Protein AF-0000000067705588 (afdb_homodimer)

Sequence (232 aa):
MPRYELALILKQMQRPETAAVLRRTVETLMERGALVRDLENLGERQLPYRMTKHNQRHSRGTYFLVDFYAAPSMLAGLLDHLHRDVDVVRPTVLKKDAQSSIWTSLSFLEDVSPLIMPRYELALILKQMQRPETAAVLRRTVETLMERGALVRDLENLGERQLPYRMTKHNQRHSRGTYFLVDFYAAPSMLAGLLDHLHRDVDVVRPTVLKKDAQSSIWTSLSFLEDVSPLI

Foldseek 3Di:
DFKKKKKFWFADDDDVVVVVVVVVLVVVCVVQPKAWDDKDWPAKDADPDWADAPNDIGGMTTIMMIIIDDDPVCVVVSLVVLSPDRGTRDMDMDTDDPCPDPPPVVVVVVVVDPPD/DFKKKKKFWFADDDPVVVVVVVVVLVVLCVVQPKAWDDKDWPAKDADPDWADAPNDIGGMTTIMMIIIDDDPVCVVVSLVVLSPDRGTRDMDMDTDDPCPDPPPVVVVVVVVDPPD

Structure (mmCIF, N/CA/C/O backbone):
data_AF-0000000067705588-model_v1
#
loop_
_entity.id
_entity.type
_entity.pdbx_description
1 polymer 'Small ribosomal subunit protein bS6m'
#
loop_
_atom_site.group_PDB
_atom_site.id
_atom_site.type_symbol
_atom_site.label_atom_id
_atom_site.label_alt_id
_atom_site.label_comp_id
_atom_site.label_asym_id
_atom_site.label_entity_id
_atom_site.label_seq_id
_atom_site.pdbx_PDB_ins_code
_atom_site.Cartn_x
_atom_site.Cartn_y
_atom_site.Cartn_z
_atom_site.occupancy
_atom_site.B_iso_or_equiv
_atom_site.auth_seq_id
_atom_site.auth_comp_id
_atom_site.auth_asym_id
_atom_site.auth_atom_id
_atom_site.pdbx_PDB_model_num
ATOM 1 N N . MET A 1 1 ? -17.891 -6.285 -10.211 1 89.69 1 MET A N 1
ATOM 2 C CA . MET A 1 1 ? -16.766 -6.691 -9.375 1 89.69 1 MET A CA 1
ATOM 3 C C . MET A 1 1 ? -15.883 -5.492 -9.031 1 89.69 1 MET A C 1
ATOM 5 O O . MET A 1 1 ? -15.438 -4.766 -9.914 1 89.69 1 MET A O 1
ATOM 9 N N . PRO A 1 2 ? -15.648 -5.344 -7.793 1 95.38 2 PRO A N 1
ATOM 10 C CA . PRO A 1 2 ? -14.859 -4.168 -7.418 1 95.38 2 PRO A CA 1
ATOM 11 C C . PRO A 1 2 ? -13.422 -4.227 -7.938 1 95.38 2 PRO A C 1
ATOM 13 O O . PRO A 1 2 ? -12.891 -5.316 -8.164 1 95.38 2 PRO A O 1
ATOM 16 N N . ARG A 1 3 ? -12.906 -3.043 -8.125 1 95.31 3 ARG A N 1
ATOM 17 C CA . ARG A 1 3 ? -11.523 -2.922 -8.555 1 95.31 3 ARG A CA 1
ATOM 18 C C . ARG A 1 3 ? -10.586 -2.777 -7.363 1 95.31 3 ARG A C 1
ATOM 20 O O . ARG A 1 3 ? -10.883 -2.045 -6.418 1 95.31 3 ARG A O 1
ATOM 27 N N . TYR A 1 4 ? -9.453 -3.523 -7.457 1 96.06 4 TYR A N 1
ATOM 28 C CA . TYR A 1 4 ? -8.438 -3.473 -6.414 1 96.06 4 TYR A CA 1
ATOM 29 C C . TYR A 1 4 ? -7.055 -3.242 -7.012 1 96.06 4 TYR A C 1
ATOM 31 O O . TYR A 1 4 ? -6.824 -3.527 -8.188 1 96.06 4 TYR A O 1
ATOM 39 N N . GLU A 1 5 ? -6.242 -2.684 -6.148 1 95.62 5 GLU A N 1
ATOM 40 C CA . GLU A 1 5 ? -4.809 -2.602 -6.402 1 95.62 5 GLU A CA 1
ATOM 41 C C . GLU A 1 5 ? -4.016 -3.328 -5.32 1 95.62 5 GLU A C 1
ATOM 43 O O . GLU A 1 5 ? -4.23 -3.105 -4.129 1 95.62 5 GLU A O 1
ATOM 48 N N . LEU A 1 6 ? -3.199 -4.254 -5.738 1 96.94 6 LEU A N 1
ATOM 49 C CA . LEU A 1 6 ? -2.252 -4.93 -4.855 1 96.94 6 LEU A CA 1
ATOM 50 C C . LEU A 1 6 ? -0.862 -4.316 -4.98 1 96.94 6 LEU A C 1
ATOM 52 O O . LEU A 1 6 ? -0.235 -4.395 -6.039 1 96.94 6 LEU A O 1
ATOM 56 N N . ALA A 1 7 ? -0.454 -3.611 -3.969 1 96.56 7 ALA A N 1
ATOM 57 C CA . ALA A 1 7 ? 0.937 -3.184 -3.844 1 96.56 7 ALA A CA 1
ATOM 58 C C . ALA A 1 7 ? 1.784 -4.258 -3.172 1 96.56 7 ALA A C 1
ATOM 60 O O . ALA A 1 7 ? 1.478 -4.695 -2.061 1 96.56 7 ALA A O 1
ATOM 61 N N . LEU A 1 8 ? 2.84 -4.656 -3.877 1 97.06 8 LEU A N 1
ATOM 62 C CA . LEU A 1 8 ? 3.676 -5.762 -3.42 1 97.06 8 LEU A CA 1
ATOM 63 C C . LEU A 1 8 ? 5.125 -5.316 -3.266 1 97.06 8 LEU A C 1
ATOM 65 O O 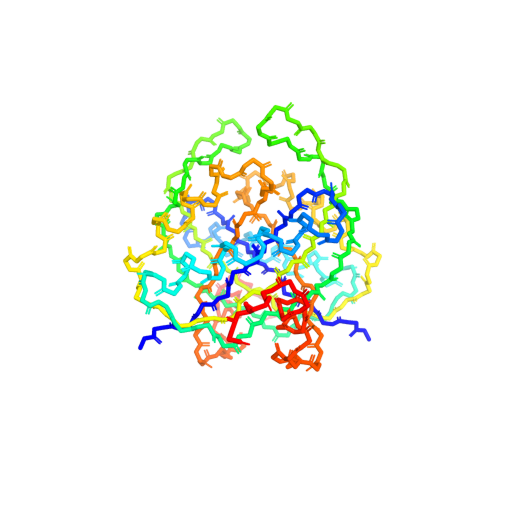. LEU A 1 8 ? 5.688 -4.691 -4.168 1 97.06 8 LEU A O 1
ATOM 69 N N . ILE A 1 9 ? 5.699 -5.527 -2.115 1 97.19 9 ILE A N 1
ATOM 70 C CA . ILE A 1 9 ? 7.145 -5.406 -1.936 1 97.19 9 ILE A CA 1
ATOM 71 C C . ILE A 1 9 ? 7.773 -6.793 -1.844 1 97.19 9 ILE A C 1
ATOM 73 O O . ILE A 1 9 ? 7.414 -7.586 -0.97 1 97.19 9 ILE A O 1
ATOM 77 N N . LEU A 1 10 ? 8.625 -7.082 -2.719 1 98.12 10 LEU A N 1
ATOM 78 C CA . LEU A 1 10 ? 9.375 -8.336 -2.703 1 98.12 10 LEU A CA 1
ATOM 79 C C . LEU A 1 10 ? 10.773 -8.125 -2.146 1 98.12 10 LEU A C 1
ATOM 81 O O . LEU A 1 10 ? 11.344 -7.035 -2.281 1 98.12 10 LEU A O 1
ATOM 85 N N . LYS A 1 11 ? 11.273 -9.141 -1.484 1 97.81 11 LYS A N 1
ATOM 86 C CA . LYS A 1 11 ? 12.68 -9.055 -1.093 1 97.81 11 LYS A CA 1
ATOM 87 C C . LYS A 1 11 ? 13.586 -8.922 -2.314 1 97.81 11 LYS A C 1
ATOM 89 O O . LYS A 1 11 ? 13.164 -9.219 -3.438 1 97.81 11 LYS A O 1
ATOM 94 N N . GLN A 1 12 ? 14.703 -8.453 -2.084 1 96.94 12 GLN A N 1
ATOM 95 C CA . GLN A 1 12 ? 15.648 -8.32 -3.188 1 96.94 12 GLN A CA 1
ATOM 96 C C . GLN A 1 12 ? 16.062 -9.688 -3.727 1 96.94 12 GLN A C 1
ATOM 98 O O . GLN A 1 12 ? 16.562 -10.531 -2.979 1 96.94 12 GLN A O 1
ATOM 103 N N . MET A 1 13 ? 15.789 -9.891 -4.984 1 97 13 MET A N 1
ATOM 104 C CA . MET A 1 13 ? 16.094 -11.133 -5.684 1 97 13 MET A CA 1
ATOM 105 C C . MET A 1 13 ? 16.547 -10.859 -7.113 1 97 13 MET A C 1
ATOM 107 O O . MET A 1 13 ? 16.406 -9.734 -7.609 1 97 13 MET A O 1
ATOM 111 N N . GLN A 1 14 ? 17.141 -11.938 -7.734 1 95.75 14 GLN A N 1
ATOM 112 C CA . GLN A 1 14 ? 17.469 -11.844 -9.156 1 95.75 14 GLN A CA 1
ATOM 113 C C . GLN A 1 14 ? 16.203 -11.93 -10.008 1 95.75 14 GLN A C 1
ATOM 115 O O . GLN A 1 14 ? 15.141 -12.336 -9.523 1 95.75 14 GLN A O 1
ATOM 120 N N . ARG A 1 15 ? 16.359 -11.617 -11.297 1 93.69 15 ARG A N 1
ATOM 121 C CA . ARG A 1 15 ? 15.234 -11.461 -12.211 1 93.69 15 ARG A CA 1
ATOM 122 C C . ARG A 1 15 ? 14.43 -12.758 -12.328 1 93.69 15 ARG A C 1
ATOM 124 O O . ARG A 1 15 ? 13.203 -12.742 -12.25 1 93.69 15 ARG A O 1
ATOM 131 N N . PRO A 1 16 ? 15.047 -13.898 -12.461 1 94.69 16 PRO A N 1
ATOM 132 C CA . PRO A 1 16 ? 14.242 -15.109 -12.602 1 94.69 16 PRO A CA 1
ATOM 133 C C . PRO A 1 16 ? 13.406 -15.414 -11.359 1 94.69 16 PRO A C 1
ATOM 135 O O . PRO A 1 16 ? 12.25 -15.836 -11.477 1 94.69 16 PRO A O 1
ATOM 138 N N . GLU A 1 17 ? 13.953 -15.172 -10.188 1 96.81 17 GLU A N 1
ATOM 139 C CA . GLU A 1 17 ? 13.234 -15.414 -8.938 1 96.81 17 GLU A CA 1
ATOM 140 C C . GLU A 1 17 ? 12.094 -14.414 -8.758 1 96.81 17 GLU A C 1
ATOM 142 O O . GLU A 1 17 ? 11 -14.789 -8.336 1 96.81 17 GLU A O 1
ATOM 147 N N . THR A 1 18 ? 12.391 -13.234 -9.125 1 97 18 THR A N 1
ATOM 148 C CA . THR A 1 18 ? 11.359 -12.203 -9.07 1 97 18 THR A CA 1
ATOM 149 C C . THR A 1 18 ? 10.203 -12.539 -10.008 1 97 18 THR A C 1
ATOM 151 O O . THR A 1 18 ? 9.039 -12.469 -9.609 1 97 18 THR A O 1
ATOM 154 N N . ALA A 1 19 ? 10.562 -12.969 -11.203 1 95.25 19 ALA A N 1
ATOM 155 C CA . ALA A 1 19 ? 9.555 -13.344 -12.188 1 95.25 19 ALA A CA 1
ATOM 156 C C . ALA A 1 19 ? 8.703 -14.508 -11.688 1 95.25 19 ALA A C 1
ATOM 158 O O . ALA A 1 19 ? 7.488 -14.531 -11.891 1 95.25 19 ALA A O 1
ATOM 159 N N . ALA A 1 20 ? 9.336 -15.398 -11.039 1 96.94 20 ALA A N 1
ATOM 160 C CA . ALA A 1 20 ? 8.625 -16.578 -10.531 1 96.94 20 ALA A CA 1
ATOM 161 C C . ALA A 1 20 ? 7.613 -16.172 -9.453 1 96.94 20 ALA A C 1
ATOM 163 O O . ALA A 1 20 ? 6.492 -16.688 -9.43 1 96.94 20 ALA A O 1
ATOM 164 N N . VAL A 1 21 ? 7.957 -15.266 -8.602 1 97.44 21 VAL A N 1
ATOM 165 C CA . VAL A 1 21 ? 7.062 -14.82 -7.539 1 97.44 21 VAL A CA 1
ATOM 166 C C . VAL A 1 21 ? 5.879 -14.062 -8.141 1 97.44 21 VAL A C 1
ATOM 168 O O . VAL A 1 21 ? 4.734 -14.25 -7.723 1 97.44 21 VAL A O 1
ATOM 171 N N . LEU A 1 22 ? 6.133 -13.258 -9.133 1 96.81 22 LEU A N 1
ATOM 172 C CA . LEU A 1 22 ? 5.059 -12.516 -9.789 1 96.81 22 LEU A CA 1
ATOM 173 C C . LEU A 1 22 ? 4.109 -13.461 -10.516 1 96.81 22 LEU A C 1
ATOM 175 O O . LEU A 1 22 ? 2.891 -13.273 -10.469 1 96.81 22 LEU A O 1
ATOM 179 N N . ARG A 1 23 ? 4.715 -14.414 -11.141 1 95.69 23 ARG A N 1
ATOM 180 C CA . ARG A 1 23 ? 3.893 -15.406 -11.828 1 95.69 23 ARG A CA 1
ATOM 181 C C . ARG A 1 23 ? 2.979 -16.141 -10.852 1 95.69 23 ARG A C 1
ATOM 183 O O . ARG A 1 23 ? 1.77 -16.234 -11.078 1 95.69 23 ARG A O 1
ATOM 190 N N . ARG A 1 24 ? 3.533 -16.609 -9.828 1 96.56 24 ARG A N 1
ATOM 191 C CA . ARG A 1 24 ? 2.693 -17.344 -8.883 1 96.56 24 ARG A CA 1
ATOM 192 C C . ARG A 1 24 ? 1.656 -16.422 -8.25 1 96.56 24 ARG A C 1
ATOM 194 O O . ARG A 1 24 ? 0.54 -16.859 -7.949 1 96.56 24 ARG A O 1
ATOM 201 N N . THR A 1 25 ? 2.018 -15.125 -8.016 1 97.19 25 THR A N 1
ATOM 202 C CA . THR A 1 25 ? 1.053 -14.164 -7.5 1 97.19 25 THR A CA 1
ATOM 203 C C . THR A 1 25 ? -0.111 -13.984 -8.477 1 97.19 25 THR A C 1
ATOM 205 O O . THR A 1 25 ? -1.275 -14.07 -8.078 1 97.19 25 THR A O 1
ATOM 208 N N . VAL A 1 26 ? 0.146 -13.867 -9.734 1 96.31 26 VAL A N 1
ATOM 209 C CA . VAL A 1 26 ? -0.865 -13.664 -10.773 1 96.31 26 VAL A CA 1
ATOM 210 C C . VAL A 1 26 ? -1.706 -14.93 -10.922 1 96.31 26 VAL A C 1
ATOM 212 O O . VAL A 1 26 ? -2.936 -14.859 -11.008 1 96.31 26 VAL A O 1
ATOM 215 N N . GLU A 1 27 ? -1.065 -16.047 -10.93 1 96 27 GLU A N 1
ATOM 216 C CA . GLU A 1 27 ? -1.773 -17.328 -11.008 1 96 27 GLU A CA 1
ATOM 217 C C . GLU A 1 27 ? -2.736 -17.5 -9.836 1 96 27 GLU A C 1
ATOM 219 O O . GLU A 1 27 ? -3.875 -17.938 -10.023 1 96 27 GLU A O 1
ATOM 224 N N . THR A 1 28 ? -2.244 -17.188 -8.695 1 97.06 28 THR A N 1
ATOM 225 C CA . THR A 1 28 ? -3.08 -17.297 -7.5 1 97.06 28 THR A CA 1
ATOM 226 C C . THR A 1 28 ? -4.309 -16.406 -7.625 1 97.06 28 THR A C 1
ATOM 228 O O . THR A 1 28 ? -5.426 -16.812 -7.305 1 97.06 28 THR A O 1
ATOM 231 N N . LEU A 1 29 ? -4.16 -15.172 -8.109 1 97.38 29 LEU A N 1
ATOM 232 C CA . LEU A 1 29 ? -5.27 -14.258 -8.352 1 97.38 29 LEU A CA 1
ATOM 233 C C . LEU A 1 29 ? -6.281 -14.867 -9.312 1 97.38 29 LEU A C 1
ATOM 235 O O . LEU A 1 29 ? -7.48 -14.898 -9.016 1 97.38 29 LEU A O 1
ATOM 239 N N . MET A 1 30 ? -5.777 -15.406 -10.328 1 96.56 30 MET A N 1
ATOM 240 C CA . MET A 1 30 ? -6.641 -15.953 -11.375 1 96.56 30 MET A CA 1
ATOM 241 C C . MET A 1 30 ? -7.355 -17.203 -10.891 1 96.56 30 MET A C 1
ATOM 243 O O . MET A 1 30 ? -8.539 -17.406 -11.172 1 96.56 30 MET A O 1
ATOM 247 N N . GLU A 1 31 ? -6.656 -18.016 -10.203 1 96.69 31 GLU A N 1
ATOM 248 C CA . GLU A 1 31 ? -7.246 -19.234 -9.648 1 96.69 31 GLU A CA 1
ATOM 249 C C . GLU A 1 31 ? -8.398 -18.906 -8.703 1 96.69 31 GLU A C 1
ATOM 251 O O . GLU A 1 31 ? -9.352 -19.688 -8.586 1 96.69 31 GLU A O 1
ATOM 256 N N . ARG A 1 32 ? -8.359 -17.766 -8.141 1 96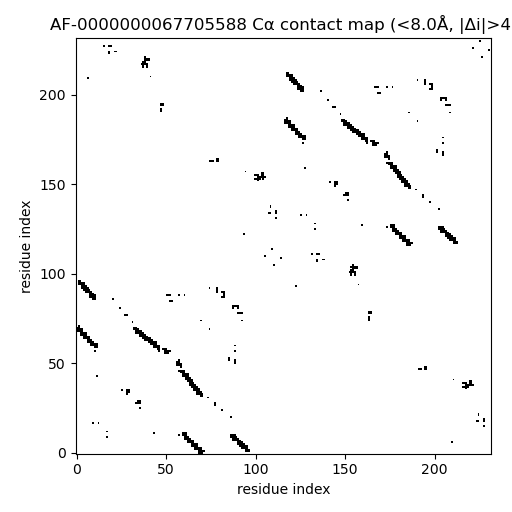.19 32 ARG A N 1
ATOM 257 C CA . ARG A 1 32 ? -9.367 -17.344 -7.172 1 96.19 32 ARG A CA 1
ATOM 258 C C . ARG A 1 32 ? -10.445 -16.5 -7.832 1 96.19 32 ARG A C 1
ATOM 260 O O . ARG A 1 32 ? -11.25 -15.859 -7.145 1 96.19 32 ARG A O 1
ATOM 267 N N . GLY A 1 33 ? -10.359 -16.391 -9.141 1 96.06 33 GLY A N 1
ATOM 268 C CA . GLY A 1 33 ? -11.453 -15.789 -9.898 1 96.06 33 GLY A CA 1
ATOM 269 C C . GLY A 1 33 ? -11.227 -14.32 -10.203 1 96.06 33 GLY A C 1
ATOM 270 O O . GLY A 1 33 ? -12.133 -13.633 -10.68 1 96.06 33 GLY A O 1
ATOM 271 N N . ALA A 1 34 ? -10.078 -13.836 -9.938 1 97.62 34 ALA A N 1
ATOM 272 C CA . ALA A 1 34 ? -9.781 -12.438 -10.227 1 97.62 34 ALA A CA 1
ATOM 273 C C . ALA A 1 34 ? -9.461 -12.242 -11.711 1 97.62 34 ALA A C 1
ATOM 275 O O . ALA A 1 34 ? -9.008 -13.172 -12.383 1 97.62 34 ALA A O 1
ATOM 276 N N . LEU A 1 35 ? -9.781 -11.039 -12.172 1 96.88 35 LEU A N 1
ATOM 277 C CA . LEU A 1 35 ? -9.328 -10.57 -13.477 1 96.88 35 LEU A CA 1
ATOM 278 C C . LEU A 1 35 ? -8.172 -9.594 -13.328 1 96.88 35 LEU A C 1
ATOM 280 O O . LEU A 1 35 ? -8.359 -8.453 -12.891 1 96.88 35 LEU A O 1
ATOM 284 N N . VAL A 1 36 ? -7.047 -10.016 -13.75 1 95.94 36 VAL A N 1
ATOM 285 C CA . VAL A 1 36 ? -5.863 -9.172 -13.664 1 95.94 36 VAL A CA 1
ATOM 286 C C . VAL A 1 36 ? -5.816 -8.219 -14.859 1 95.94 36 VAL A C 1
ATOM 288 O O . VAL A 1 36 ? -5.852 -8.656 -16.016 1 95.94 36 VAL A O 1
ATOM 291 N N . ARG A 1 37 ? -5.781 -6.941 -14.578 1 93.44 37 ARG A N 1
ATOM 292 C CA . ARG A 1 37 ? -5.824 -5.922 -15.625 1 93.44 37 ARG A CA 1
ATOM 293 C C . ARG A 1 37 ? -4.418 -5.449 -15.984 1 93.44 37 ARG A C 1
ATOM 295 O O . ARG A 1 37 ? -4.133 -5.164 -17.141 1 93.44 37 ARG A O 1
ATOM 302 N N . ASP A 1 38 ? -3.598 -5.312 -14.93 1 91.25 38 ASP A N 1
ATOM 303 C CA . ASP A 1 38 ? -2.285 -4.715 -15.148 1 91.25 38 ASP A CA 1
ATOM 304 C C . ASP A 1 38 ? -1.292 -5.168 -14.078 1 91.25 38 ASP A C 1
ATOM 306 O O . ASP A 1 38 ? -1.682 -5.461 -12.945 1 91.25 38 ASP A O 1
ATOM 310 N N . LEU A 1 39 ? -0.044 -5.277 -14.438 1 93.62 39 LEU A N 1
ATOM 311 C CA . LEU A 1 39 ? 1.105 -5.508 -13.57 1 93.62 39 LEU A CA 1
ATOM 312 C C . LEU A 1 39 ? 2.217 -4.508 -13.859 1 93.62 39 LEU A C 1
ATOM 314 O O . LEU A 1 39 ? 2.727 -4.445 -14.977 1 93.62 39 LEU A O 1
ATOM 318 N N . GLU A 1 40 ? 2.609 -3.768 -12.875 1 92.12 40 GLU A N 1
ATOM 319 C CA . GLU A 1 40 ? 3.609 -2.719 -13.055 1 92.12 40 GLU A CA 1
ATOM 320 C C . GLU A 1 40 ? 4.828 -2.959 -12.164 1 92.12 40 GLU A C 1
ATOM 322 O O . GLU A 1 40 ? 4.688 -3.293 -10.984 1 92.12 40 GLU A O 1
ATOM 327 N N . ASN A 1 41 ? 6.016 -2.871 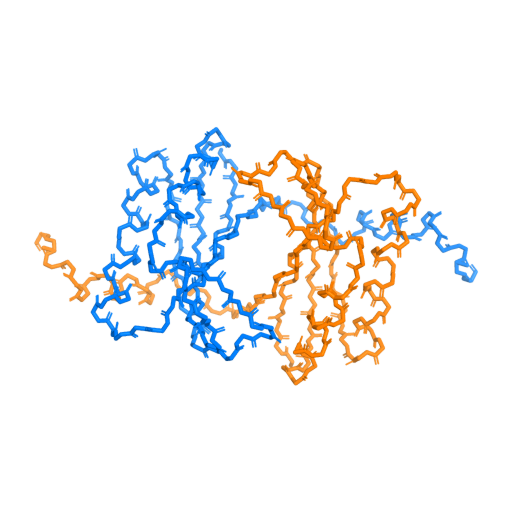-12.82 1 91.88 41 ASN A N 1
ATOM 328 C CA . ASN A 1 41 ? 7.27 -2.84 -12.07 1 91.88 41 ASN A CA 1
ATOM 329 C C . ASN A 1 41 ? 7.641 -1.417 -11.664 1 91.88 41 ASN A C 1
ATOM 331 O O . ASN A 1 41 ? 7.938 -0.578 -12.516 1 91.88 41 ASN A O 1
ATOM 335 N N . LEU A 1 42 ? 7.594 -1.207 -10.359 1 92.06 42 LEU A N 1
ATOM 336 C CA . LEU A 1 42 ? 7.867 0.142 -9.875 1 92.06 42 LEU A CA 1
ATOM 337 C C . LEU A 1 42 ? 9.344 0.306 -9.531 1 92.06 42 LEU A C 1
ATOM 339 O O . LEU A 1 42 ? 9.789 1.405 -9.195 1 92.06 42 LEU A O 1
ATOM 343 N N . GLY A 1 43 ? 10.094 -0.843 -9.516 1 91.12 43 GLY A N 1
ATOM 344 C CA . GLY A 1 43 ? 11.539 -0.791 -9.328 1 91.12 43 GLY A CA 1
ATOM 345 C C . GLY A 1 43 ? 11.969 -1.087 -7.906 1 91.12 43 GLY A C 1
ATOM 346 O O . GLY A 1 43 ? 11.125 -1.255 -7.023 1 91.12 43 GLY A O 1
ATOM 347 N N . GLU A 1 44 ? 13.289 -1.159 -7.805 1 93.75 44 GLU A N 1
ATOM 348 C CA . GLU A 1 44 ? 13.898 -1.417 -6.504 1 93.75 44 GLU A CA 1
ATOM 349 C C . GLU A 1 44 ? 14.141 -0.118 -5.738 1 93.75 44 GLU A C 1
ATOM 351 O O . GLU A 1 44 ? 14.531 0.891 -6.328 1 93.75 44 GLU A O 1
ATOM 356 N N . ARG A 1 45 ? 13.906 -0.19 -4.391 1 90.94 45 ARG A N 1
ATOM 357 C CA . ARG A 1 45 ? 14.117 0.986 -3.551 1 90.94 45 ARG A CA 1
ATOM 358 C C . ARG A 1 45 ? 14.586 0.587 -2.156 1 90.94 45 ARG A C 1
ATOM 360 O O . ARG A 1 45 ? 14.359 -0.544 -1.72 1 90.94 45 ARG A O 1
ATOM 367 N N . GLN A 1 46 ? 15.305 1.599 -1.595 1 93.19 46 GLN A N 1
ATOM 368 C CA . GLN A 1 46 ? 15.531 1.47 -0.159 1 93.19 46 GLN A CA 1
ATOM 369 C C . GLN A 1 46 ? 14.219 1.579 0.615 1 93.19 46 GLN A C 1
ATOM 371 O O . GLN A 1 46 ? 13.375 2.416 0.297 1 93.19 46 GLN A O 1
ATOM 376 N N . LEU A 1 47 ? 14.047 0.673 1.531 1 92.44 47 LEU A N 1
ATOM 377 C CA . LEU A 1 47 ? 12.875 0.773 2.393 1 92.44 47 LEU A CA 1
ATOM 378 C C . LEU A 1 47 ? 13.016 1.927 3.379 1 92.44 47 LEU A C 1
ATOM 380 O O . LEU A 1 47 ? 14.117 2.205 3.857 1 92.44 47 LEU A O 1
ATOM 384 N N . PRO A 1 48 ? 11.93 2.646 3.668 1 83.94 48 PRO A N 1
ATOM 385 C CA . PRO A 1 48 ? 12.039 3.797 4.57 1 83.94 48 PRO A CA 1
ATOM 386 C C . PRO A 1 48 ? 12.336 3.391 6.012 1 83.94 48 PRO A C 1
ATOM 388 O O . PRO A 1 48 ? 12.906 4.176 6.77 1 83.94 48 PRO A O 1
ATOM 391 N N . TYR A 1 49 ? 11.906 2.334 6.449 1 83.94 49 TYR A N 1
ATOM 392 C CA . TYR A 1 49 ? 12.258 1.745 7.738 1 83.94 49 TYR A CA 1
ATOM 393 C C . TYR A 1 49 ? 12.609 0.27 7.586 1 83.94 49 TYR A C 1
ATOM 395 O O . TYR A 1 49 ? 12.25 -0.36 6.59 1 83.94 49 TYR A O 1
ATOM 403 N N . ARG A 1 50 ? 13.43 -0.12 8.57 1 84 50 ARG A N 1
ATOM 404 C CA . ARG A 1 50 ? 13.82 -1.525 8.516 1 84 50 ARG A CA 1
ATOM 405 C C . ARG A 1 50 ? 12.617 -2.438 8.719 1 84 50 ARG A C 1
ATOM 407 O O . ARG A 1 50 ? 11.836 -2.24 9.648 1 84 50 ARG A O 1
ATOM 414 N N . MET A 1 51 ? 12.5 -3.324 7.766 1 89.81 51 MET A N 1
ATOM 415 C CA . MET A 1 51 ? 11.414 -4.297 7.859 1 89.81 51 MET A CA 1
ATOM 416 C C . MET A 1 51 ? 11.961 -5.695 8.117 1 89.81 51 MET A C 1
ATOM 418 O O . MET A 1 51 ? 13 -6.078 7.562 1 89.81 51 MET A O 1
ATOM 422 N N . THR A 1 52 ? 11.328 -6.352 9.07 1 90.94 52 THR A N 1
ATOM 423 C CA . THR A 1 52 ? 11.664 -7.754 9.312 1 90.94 52 THR A CA 1
ATOM 424 C C . THR A 1 52 ? 10.508 -8.664 8.898 1 90.94 52 THR A C 1
ATOM 426 O O . THR A 1 52 ? 9.352 -8.375 9.195 1 90.94 52 THR A O 1
ATOM 429 N N . LYS A 1 53 ? 10.82 -9.641 8.102 1 92.56 5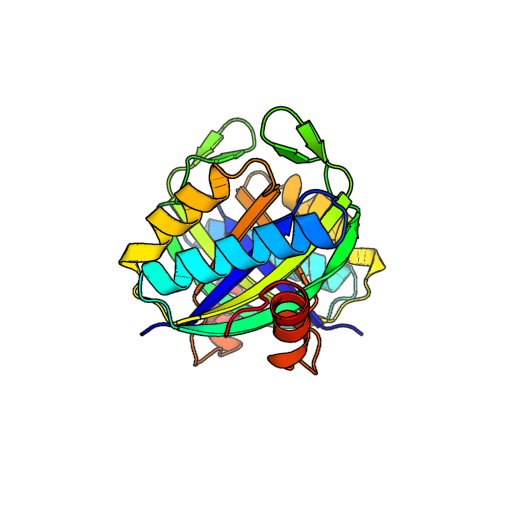3 LYS A N 1
ATOM 430 C CA . LYS A 1 53 ? 9.859 -10.625 7.617 1 92.56 53 LYS A CA 1
ATOM 431 C C . LYS A 1 53 ? 10.5 -12.008 7.52 1 92.56 53 LYS A C 1
ATOM 433 O O . LYS A 1 53 ? 11.602 -12.156 6.98 1 92.56 53 LYS A O 1
ATOM 438 N N . HIS A 1 54 ? 9.766 -12.984 8.109 1 95.19 54 HIS A N 1
ATOM 439 C CA . HIS A 1 54 ? 10.242 -14.367 8.117 1 95.19 54 HIS A CA 1
ATOM 440 C C . HIS A 1 54 ? 11.68 -14.445 8.617 1 95.19 54 HIS A C 1
ATOM 442 O O . HIS A 1 54 ? 12.531 -15.062 7.977 1 95.19 54 HIS A O 1
ATOM 448 N N . ASN A 1 55 ? 11.961 -13.711 9.617 1 94 55 ASN A N 1
ATOM 449 C CA . ASN A 1 55 ? 13.227 -13.711 10.352 1 94 55 ASN A CA 1
ATOM 450 C C . ASN A 1 55 ? 14.359 -13.133 9.5 1 94 55 ASN A C 1
ATOM 452 O O . ASN A 1 55 ? 15.523 -13.508 9.672 1 94 55 ASN A O 1
ATOM 456 N N . GLN A 1 56 ? 14.031 -12.445 8.57 1 96.25 56 GLN A N 1
ATOM 457 C CA . GLN A 1 56 ? 15.008 -11.75 7.734 1 96.25 56 GLN A CA 1
ATOM 458 C C . GLN A 1 56 ? 14.758 -10.242 7.734 1 96.25 56 GLN A C 1
ATOM 460 O O . GLN A 1 56 ? 13.609 -9.797 7.629 1 96.25 56 GLN A O 1
ATOM 465 N N . ARG A 1 57 ? 15.805 -9.508 7.855 1 96.12 57 ARG A N 1
ATOM 466 C CA . ARG A 1 57 ? 15.727 -8.055 7.777 1 96.12 57 ARG A CA 1
ATOM 467 C C . ARG A 1 57 ? 15.891 -7.57 6.34 1 96.12 57 ARG A C 1
ATOM 469 O O . ARG A 1 57 ? 16.734 -8.078 5.602 1 96.12 57 ARG A O 1
ATOM 476 N N . HIS A 1 58 ? 15.094 -6.609 6.02 1 96.62 58 HIS A N 1
ATOM 477 C CA . HIS A 1 58 ? 15.125 -6.059 4.668 1 96.62 58 HIS A CA 1
ATOM 478 C C . HIS A 1 58 ? 15.383 -4.559 4.688 1 96.62 58 HIS A C 1
ATOM 480 O O . HIS A 1 58 ? 14.711 -3.818 5.41 1 96.62 58 HIS A O 1
ATOM 486 N N . SER A 1 59 ? 16.391 -4.168 3.893 1 94.94 59 SER A N 1
ATOM 487 C CA . SER A 1 59 ? 16.688 -2.742 3.773 1 94.94 59 SER A CA 1
ATOM 488 C C . SER A 1 59 ? 16.281 -2.205 2.408 1 94.94 59 SER A C 1
ATOM 490 O O . SER A 1 59 ? 16.156 -0.992 2.225 1 94.94 59 SER A O 1
ATOM 492 N N . ARG A 1 60 ? 16.156 -3.162 1.467 1 95.88 60 ARG A N 1
ATOM 493 C CA . ARG A 1 60 ? 15.703 -2.836 0.118 1 95.88 60 ARG A CA 1
ATOM 494 C C . ARG A 1 60 ? 14.578 -3.768 -0.324 1 95.88 60 ARG A C 1
ATOM 496 O O . ARG A 1 60 ? 14.445 -4.875 0.199 1 95.88 60 ARG A O 1
ATOM 503 N N . GLY A 1 61 ? 13.789 -3.326 -1.266 1 96.62 61 GLY A N 1
ATOM 504 C CA . GLY A 1 61 ? 12.742 -4.148 -1.864 1 96.62 61 GLY A CA 1
ATOM 505 C C . GLY A 1 61 ? 12.398 -3.729 -3.279 1 96.62 61 GLY A C 1
ATOM 506 O O . GLY A 1 61 ? 12.766 -2.637 -3.719 1 96.62 61 GLY A O 1
ATOM 507 N N . THR A 1 62 ? 11.898 -4.664 -3.977 1 96.69 62 THR A N 1
ATOM 508 C CA . THR A 1 62 ? 11.375 -4.375 -5.309 1 96.69 62 THR A CA 1
ATOM 509 C C . THR A 1 62 ? 9.859 -4.203 -5.266 1 96.69 62 THR A C 1
ATOM 511 O O . THR A 1 62 ? 9.141 -5.07 -4.762 1 96.69 62 THR A O 1
ATOM 514 N N . TYR A 1 63 ? 9.383 -3.107 -5.797 1 95.88 63 TYR A N 1
ATOM 515 C CA . TYR A 1 63 ? 7.977 -2.723 -5.711 1 95.88 63 TYR A CA 1
ATOM 516 C C . TYR A 1 63 ? 7.23 -3.09 -6.988 1 95.88 63 TYR A C 1
ATOM 518 O O . TYR A 1 63 ? 7.688 -2.777 -8.094 1 95.88 63 TYR A O 1
ATOM 526 N N . PHE A 1 64 ? 6.035 -3.654 -6.805 1 95.75 64 PHE A N 1
ATOM 527 C CA . PHE A 1 64 ? 5.145 -3.961 -7.914 1 95.75 64 PHE A CA 1
ATOM 528 C C . PHE A 1 64 ? 3.715 -3.533 -7.598 1 95.75 64 PHE A C 1
ATOM 530 O O . PHE A 1 64 ? 3.324 -3.48 -6.43 1 95.75 64 PHE A O 1
ATOM 537 N N . LEU A 1 65 ? 3.002 -3.281 -8.664 1 95.75 65 LEU A N 1
ATOM 538 C CA . LEU A 1 65 ? 1.578 -2.979 -8.562 1 95.75 65 LEU A CA 1
ATOM 539 C C . LEU A 1 65 ? 0.768 -3.881 -9.492 1 95.75 65 LEU A C 1
ATOM 541 O O . LEU A 1 65 ? 1.087 -4.008 -10.672 1 95.75 65 LEU A O 1
ATOM 545 N N . VAL A 1 66 ? -0.245 -4.488 -8.93 1 96 66 VAL A N 1
ATOM 546 C CA . VAL A 1 66 ? -1.154 -5.305 -9.727 1 96 66 VAL A CA 1
ATOM 547 C C . VAL A 1 66 ? -2.562 -4.715 -9.672 1 96 66 VAL A C 1
ATOM 549 O O . VAL A 1 66 ? -3.127 -4.539 -8.594 1 96 66 VAL A O 1
ATOM 552 N N . ASP A 1 67 ? -3.09 -4.414 -10.742 1 94.62 67 ASP A N 1
ATOM 553 C CA . ASP A 1 67 ? -4.465 -3.949 -10.891 1 94.62 67 ASP A CA 1
ATOM 554 C C . ASP A 1 67 ? -5.398 -5.102 -11.266 1 94.62 67 ASP A C 1
ATOM 556 O O . ASP A 1 67 ? -5.125 -5.848 -12.211 1 94.62 67 ASP A O 1
ATOM 560 N N . PHE A 1 68 ? -6.496 -5.27 -10.484 1 96.44 68 PHE A N 1
ATOM 561 C CA . PHE A 1 68 ? -7.336 -6.43 -10.758 1 96.44 68 PHE A CA 1
ATOM 562 C C . PHE A 1 68 ? -8.758 -6.199 -10.266 1 96.44 68 PHE A C 1
ATOM 564 O O . PHE A 1 68 ? -9 -5.32 -9.438 1 96.44 68 PHE A O 1
ATOM 571 N N . TYR A 1 69 ? -9.688 -6.926 -10.82 1 97.5 69 TYR A N 1
ATOM 572 C CA . TYR A 1 69 ? -11.055 -7.051 -10.32 1 97.5 69 TYR A CA 1
ATOM 573 C C . TYR A 1 69 ? -11.25 -8.359 -9.57 1 97.5 69 TYR A C 1
ATOM 575 O O . TYR A 1 69 ? -10.727 -9.398 -9.984 1 97.5 69 TYR A O 1
ATOM 583 N N . ALA A 1 70 ? -11.977 -8.32 -8.516 1 97.56 70 ALA A N 1
ATOM 584 C CA . ALA A 1 70 ? -12.188 -9.539 -7.742 1 97.56 70 ALA A CA 1
ATOM 585 C C . ALA A 1 70 ? -13.375 -9.391 -6.797 1 97.56 70 ALA A C 1
ATOM 587 O O . ALA A 1 70 ? -13.789 -8.273 -6.484 1 97.56 70 ALA A O 1
ATOM 588 N N . ALA A 1 71 ? -13.898 -10.594 -6.434 1 97.06 71 ALA A N 1
ATOM 589 C CA . ALA A 1 71 ? -14.844 -10.594 -5.324 1 97.06 71 ALA A CA 1
ATOM 590 C C . ALA A 1 71 ? -14.156 -10.227 -4.012 1 97.06 71 ALA A C 1
ATOM 592 O O . ALA A 1 71 ? -13.039 -10.672 -3.748 1 97.06 71 ALA A O 1
ATOM 593 N N . PRO A 1 72 ? -14.789 -9.414 -3.17 1 94.38 72 PRO A N 1
ATOM 594 C CA . PRO A 1 72 ? -14.188 -9.031 -1.89 1 94.38 72 PRO A CA 1
ATOM 595 C C . PRO A 1 72 ? -13.82 -10.242 -1.028 1 94.38 72 PRO A C 1
ATOM 597 O O . PRO A 1 72 ? -12.859 -10.188 -0.262 1 94.38 72 PRO A O 1
ATOM 600 N N . SER A 1 73 ? -14.508 -11.312 -1.142 1 94.5 73 SER A N 1
ATOM 601 C CA . SER A 1 73 ? -14.367 -12.469 -0.259 1 94.5 73 SER A CA 1
ATOM 602 C C . SER A 1 73 ? -13.039 -13.18 -0.483 1 94.5 73 SER A C 1
ATOM 604 O O . SER A 1 73 ? -12.594 -13.953 0.365 1 94.5 73 SER A O 1
ATOM 606 N N . MET A 1 74 ? -12.43 -12.914 -1.569 1 95.06 74 MET A N 1
ATOM 607 C CA . MET A 1 74 ? -11.203 -13.656 -1.836 1 95.06 74 MET A CA 1
ATOM 608 C C . MET A 1 74 ? -9.992 -12.914 -1.285 1 95.06 74 MET A C 1
ATOM 610 O O . MET A 1 74 ? -8.891 -13.469 -1.228 1 95.06 74 MET A O 1
ATOM 614 N N . LEU A 1 75 ? -10.109 -11.711 -0.869 1 94.56 75 LEU A N 1
ATOM 615 C CA . LEU A 1 75 ? -8.977 -10.836 -0.564 1 94.56 75 LEU A CA 1
ATOM 616 C C . LEU A 1 75 ? -8.242 -11.328 0.679 1 94.56 75 LEU A C 1
ATOM 618 O O . LEU A 1 75 ? -7.008 -11.328 0.711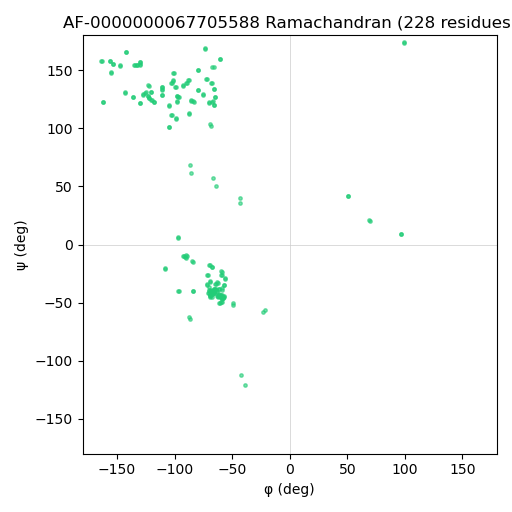 1 94.56 75 LEU A O 1
ATOM 622 N N . ALA A 1 76 ? -9.039 -11.703 1.718 1 91.94 76 ALA A N 1
ATOM 623 C CA . ALA A 1 76 ? -8.398 -12.172 2.943 1 91.94 76 ALA A CA 1
ATOM 624 C C . ALA A 1 76 ? -7.508 -13.375 2.668 1 91.94 76 ALA A C 1
ATOM 626 O O . ALA A 1 76 ? -6.379 -13.445 3.156 1 91.94 76 ALA A O 1
ATOM 627 N N . GLY A 1 77 ? -8.047 -14.312 1.895 1 94.19 77 GLY A N 1
ATOM 628 C CA . GLY A 1 77 ? -7.266 -15.484 1.542 1 94.19 77 GLY A CA 1
ATOM 629 C C . GLY A 1 77 ? -6.035 -15.156 0.72 1 94.19 77 GLY A C 1
ATOM 630 O O . GLY A 1 77 ? -4.969 -15.734 0.932 1 94.19 77 GLY A O 1
ATOM 631 N N . LEU A 1 78 ? -6.168 -14.266 -0.194 1 96.62 78 LEU A N 1
ATOM 632 C CA . LEU A 1 78 ? -5.047 -13.82 -1.013 1 96.62 78 LEU A CA 1
ATOM 633 C C . LEU A 1 78 ? -3.938 -13.234 -0.144 1 96.62 78 LEU A C 1
ATOM 635 O O . LEU A 1 78 ? -2.771 -13.617 -0.279 1 96.62 78 LEU A O 1
ATOM 639 N N . LEU A 1 79 ? -4.293 -12.359 0.715 1 95.38 79 LEU A N 1
ATOM 640 C CA . LEU A 1 79 ? -3.32 -11.68 1.56 1 95.38 79 LEU A CA 1
ATOM 641 C C . LEU A 1 79 ? -2.646 -12.656 2.516 1 95.38 79 LEU A C 1
ATOM 643 O O . LEU A 1 79 ? -1.447 -12.547 2.777 1 95.38 79 LEU A O 1
ATOM 647 N N . ASP A 1 80 ? -3.465 -13.602 3.025 1 93.69 80 ASP A N 1
ATOM 648 C CA . ASP A 1 80 ? -2.879 -14.641 3.865 1 93.69 80 ASP A CA 1
ATOM 649 C C . ASP A 1 80 ? -1.834 -15.445 3.094 1 93.69 80 ASP A C 1
ATOM 651 O O . ASP A 1 80 ? -0.748 -15.719 3.611 1 93.69 80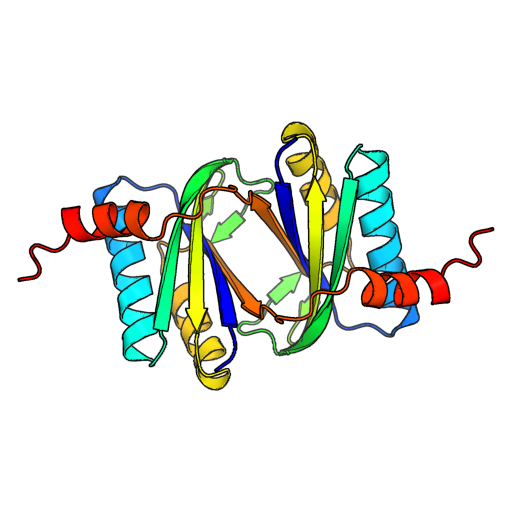 ASP A O 1
ATOM 655 N N . HIS A 1 81 ? -2.244 -15.75 1.914 1 96.25 81 HIS A N 1
ATOM 656 C CA . HIS A 1 81 ? -1.328 -16.484 1.053 1 96.25 81 HIS A CA 1
ATOM 657 C C . HIS A 1 81 ? -0.033 -15.711 0.833 1 96.25 81 HIS A C 1
ATOM 659 O O . HIS A 1 81 ? 1.059 -16.266 0.977 1 96.25 81 HIS A O 1
ATOM 665 N N . LEU A 1 82 ? -0.098 -14.477 0.54 1 97.19 82 LEU A N 1
ATOM 666 C CA . LEU A 1 82 ? 1.063 -13.641 0.252 1 97.19 82 LEU A CA 1
ATOM 667 C C . LEU A 1 82 ? 1.863 -13.367 1.521 1 97.19 82 LEU A C 1
ATOM 669 O O . LEU A 1 82 ? 3.09 -13.258 1.475 1 97.19 82 LEU A O 1
ATOM 673 N N . HIS A 1 83 ? 1.172 -13.258 2.604 1 95.06 83 HIS A N 1
ATOM 674 C CA . HIS A 1 83 ? 1.838 -13.039 3.883 1 95.06 83 HIS A CA 1
ATOM 675 C C . HIS A 1 83 ? 2.74 -14.219 4.238 1 95.06 83 HIS A C 1
ATOM 677 O O . HIS A 1 83 ? 3.787 -14.039 4.867 1 95.06 83 HIS A O 1
ATOM 683 N N . ARG A 1 84 ? 2.338 -15.383 3.826 1 95 84 ARG A N 1
ATOM 684 C CA . ARG A 1 84 ? 3.096 -16.578 4.152 1 95 84 ARG A CA 1
ATOM 685 C C . ARG A 1 84 ? 4.227 -16.812 3.156 1 95 84 ARG A C 1
ATOM 687 O O . ARG A 1 84 ? 5.109 -17.641 3.389 1 95 84 ARG A O 1
ATOM 694 N N . ASP A 1 85 ? 4.246 -16.188 2.066 1 97.31 85 ASP A N 1
ATOM 695 C CA . ASP A 1 85 ? 5.281 -16.328 1.048 1 97.31 85 ASP A CA 1
ATOM 696 C C . ASP A 1 85 ? 6.602 -15.727 1.517 1 97.31 85 ASP A C 1
ATOM 698 O O . ASP A 1 85 ? 6.68 -14.531 1.788 1 97.31 85 ASP A O 1
ATOM 702 N N . VAL A 1 86 ? 7.645 -16.531 1.558 1 97.69 86 VAL A N 1
ATOM 703 C CA . VAL A 1 86 ? 8.922 -16.125 2.133 1 97.69 86 VAL A CA 1
ATOM 704 C C . VAL A 1 86 ? 9.555 -15.031 1.272 1 97.69 86 VAL A C 1
ATOM 706 O O . VAL A 1 86 ? 10.461 -14.32 1.724 1 97.69 86 VAL A O 1
ATOM 709 N N . ASP A 1 87 ? 9.141 -14.891 0.01 1 98.19 87 ASP A N 1
ATOM 710 C CA . ASP A 1 87 ? 9.734 -13.922 -0.901 1 98.19 87 ASP A CA 1
ATOM 711 C C . ASP A 1 87 ? 9.023 -12.578 -0.814 1 98.19 87 ASP A C 1
ATOM 713 O O . ASP A 1 87 ? 9.477 -11.586 -1.393 1 98.19 87 ASP A O 1
ATOM 717 N N . VAL A 1 88 ? 7.895 -12.539 -0.113 1 97.81 88 VAL A N 1
ATOM 718 C CA . VAL A 1 88 ? 7.094 -11.32 -0.003 1 97.81 88 VAL A CA 1
ATOM 719 C C . VAL A 1 88 ? 7.406 -10.609 1.311 1 97.81 88 VAL A C 1
ATOM 721 O O . VAL A 1 88 ? 7.262 -11.195 2.389 1 97.81 88 VAL A O 1
ATOM 724 N N . VAL A 1 89 ? 7.82 -9.352 1.203 1 96.69 89 VAL A N 1
ATOM 725 C CA . VAL A 1 89 ? 8.102 -8.547 2.387 1 96.69 89 VAL A CA 1
ATOM 726 C C . VAL A 1 89 ? 6.805 -7.922 2.902 1 96.69 89 VAL A C 1
ATOM 728 O O . VAL A 1 89 ? 6.539 -7.93 4.105 1 96.69 89 VAL A O 1
ATOM 731 N N . ARG A 1 90 ? 5.984 -7.488 1.935 1 95.06 90 ARG A N 1
ATOM 732 C CA . ARG A 1 90 ? 4.754 -6.824 2.355 1 95.06 90 ARG A CA 1
ATOM 733 C C . ARG A 1 90 ? 3.74 -6.773 1.217 1 95.06 90 ARG A C 1
ATOM 735 O O . ARG A 1 90 ? 4.027 -6.234 0.147 1 95.06 90 ARG A O 1
ATOM 742 N N . PRO A 1 91 ? 2.561 -7.301 1.389 1 96.25 91 PRO A N 1
ATOM 743 C CA . PRO A 1 91 ? 1.426 -7.09 0.487 1 96.25 91 PRO A CA 1
ATOM 744 C C . PRO A 1 91 ? 0.411 -6.094 1.039 1 96.25 91 PRO A C 1
ATOM 746 O O . PRO A 1 91 ? 0.165 -6.062 2.248 1 96.25 91 PRO A O 1
ATOM 749 N N . THR A 1 92 ? -0.11 -5.203 0.16 1 95 92 THR A N 1
ATOM 750 C CA . THR A 1 92 ? -1.177 -4.273 0.509 1 95 92 THR A CA 1
ATOM 751 C C . THR A 1 92 ? -2.232 -4.223 -0.591 1 95 92 THR A C 1
ATOM 753 O O . THR A 1 92 ? -1.906 -4.012 -1.762 1 95 92 THR A O 1
ATOM 756 N N . VAL A 1 93 ? -3.473 -4.43 -0.17 1 95.56 93 VAL A N 1
ATOM 757 C CA . VAL A 1 93 ? -4.559 -4.336 -1.142 1 95.56 93 VAL A CA 1
ATOM 758 C C . VAL A 1 93 ? -5.406 -3.1 -0.85 1 95.56 93 VAL A C 1
ATOM 760 O O . VAL A 1 93 ? -5.766 -2.844 0.302 1 95.56 93 VAL A O 1
ATOM 763 N N . LEU A 1 94 ? -5.73 -2.395 -1.877 1 93.44 94 LEU A N 1
ATOM 764 C CA . LEU A 1 94 ? -6.578 -1.215 -1.778 1 93.44 94 LEU A CA 1
ATOM 765 C C . LEU A 1 94 ? -7.781 -1.331 -2.713 1 93.44 94 LEU A C 1
ATOM 767 O O . LEU A 1 94 ? -7.633 -1.72 -3.873 1 93.44 94 LEU A O 1
ATOM 771 N N . LYS A 1 95 ? -8.938 -1.069 -2.158 1 91.94 95 LYS A N 1
ATOM 772 C CA . LYS A 1 95 ? -10.117 -0.965 -3.004 1 91.94 95 LYS A CA 1
ATOM 773 C C . LYS A 1 95 ? -10.141 0.357 -3.766 1 91.94 95 LYS A C 1
ATOM 775 O O . LYS A 1 95 ? -9.867 1.415 -3.191 1 91.94 95 LYS A O 1
ATOM 780 N N . LYS A 1 96 ? -10.344 0.277 -5.102 1 89.12 96 LYS A N 1
ATOM 781 C CA . LYS A 1 96 ? -10.344 1.48 -5.93 1 89.12 96 LYS A CA 1
ATOM 782 C C . LYS A 1 96 ? -11.766 1.87 -6.332 1 89.12 96 LYS A C 1
ATOM 784 O O . LYS A 1 96 ? -12.484 1.075 -6.945 1 89.12 96 LYS A O 1
ATOM 789 N N . ASP A 1 97 ? -12.344 2.889 -5.617 1 77 97 ASP A N 1
ATOM 790 C CA . ASP A 1 97 ? -13.672 3.35 -6.012 1 77 97 ASP A CA 1
ATOM 791 C C . ASP A 1 97 ? -13.594 4.297 -7.207 1 77 97 ASP A C 1
ATOM 793 O O . ASP A 1 97 ? -12.594 4.996 -7.387 1 77 97 ASP A O 1
ATOM 797 N N . ALA A 1 98 ? -14.438 4.047 -8.18 1 60.03 98 ALA A N 1
ATOM 798 C CA . ALA A 1 98 ? -14.5 4.895 -9.367 1 60.03 98 ALA A CA 1
ATOM 799 C C . ALA A 1 98 ? -14.578 6.367 -8.984 1 60.03 98 ALA A C 1
ATOM 801 O O . ALA A 1 98 ? -14.031 7.227 -9.688 1 60.03 98 ALA A O 1
ATOM 802 N N . GLN A 1 99 ? -15.484 6.855 -8.117 1 56.88 99 GLN A N 1
ATOM 803 C CA . GLN A 1 99 ? -15.805 8.266 -7.938 1 56.88 99 GLN A CA 1
ATOM 804 C C . GLN A 1 99 ? -14.852 8.922 -6.941 1 56.88 99 GLN A C 1
ATOM 806 O O . GLN A 1 99 ? -14.938 8.68 -5.738 1 56.88 99 GLN A O 1
ATOM 811 N N . SER A 1 100 ? -13.617 8.945 -7.219 1 53 100 SER A N 1
ATOM 812 C CA . SER A 1 100 ? -12.703 9.469 -6.211 1 53 100 SER A CA 1
ATOM 813 C C . SER A 1 100 ? -12.922 10.961 -5.984 1 53 100 SER A C 1
ATOM 815 O O . SER A 1 100 ? -12.617 11.781 -6.859 1 53 100 SER A O 1
ATOM 817 N N . SER A 1 101 ? -13.992 11.492 -5.641 1 46.31 101 SER A N 1
ATOM 818 C CA . SER A 1 101 ? -14.039 12.953 -5.57 1 46.31 101 SER A CA 1
ATOM 819 C C . SER A 1 101 ? -13.133 13.477 -4.461 1 46.31 101 SER A C 1
ATOM 821 O O . SER A 1 101 ? -12.922 12.797 -3.451 1 46.31 101 SER A O 1
ATOM 823 N N . ILE A 1 102 ? -12.227 14.32 -4.738 1 49.31 102 ILE A N 1
ATOM 824 C CA . ILE A 1 102 ? -11.422 15.195 -3.893 1 49.31 102 ILE A CA 1
ATOM 825 C C . ILE A 1 102 ? -12.117 15.406 -2.551 1 49.31 102 ILE A C 1
ATOM 827 O O . ILE A 1 102 ? -11.492 15.297 -1.495 1 49.31 102 ILE A O 1
ATOM 831 N N . TRP A 1 103 ? -13.375 15.906 -2.656 1 47.16 103 TRP A N 1
ATOM 832 C CA . TRP A 1 103 ? -14.188 16.703 -1.734 1 47.16 103 TRP A CA 1
ATOM 833 C C . TRP A 1 103 ? -14.648 15.844 -0.558 1 47.16 103 TRP A C 1
ATOM 835 O O . TRP A 1 103 ? -15.055 16.375 0.479 1 47.16 103 TRP A O 1
ATOM 845 N N . THR A 1 104 ? -14.711 14.641 -0.829 1 51.28 104 THR A N 1
ATOM 846 C CA . THR A 1 104 ? -15.391 14.016 0.298 1 51.28 104 THR A CA 1
ATOM 847 C C . THR A 1 104 ? -14.539 14.109 1.562 1 51.28 104 THR A C 1
ATOM 849 O O . THR A 1 104 ? -15.062 14.344 2.652 1 51.28 104 THR A O 1
ATOM 852 N N . SER A 1 105 ? -13.258 13.883 1.46 1 51.19 105 SER A N 1
ATOM 853 C CA . SER A 1 105 ? -12.383 13.883 2.629 1 51.19 105 SER A CA 1
ATOM 854 C C . SER A 1 105 ? -12.242 15.289 3.211 1 51.19 105 SER A C 1
ATOM 856 O O . SER A 1 105 ? -12.047 15.445 4.418 1 51.19 105 SER A O 1
ATOM 858 N N . LEU A 1 106 ? -12.141 16.375 2.285 1 51.44 106 LEU A N 1
ATOM 859 C CA . LEU A 1 106 ? -12.008 17.719 2.846 1 51.44 106 LEU A CA 1
ATOM 860 C C . LEU A 1 106 ? -13.195 18.047 3.736 1 51.44 106 LEU A C 1
ATOM 862 O O . LEU A 1 106 ? -13.062 18.797 4.703 1 51.44 106 LEU A O 1
ATOM 866 N N . SER A 1 107 ? -14.297 17.625 3.293 1 52.69 107 SER A N 1
ATOM 867 C CA . SER A 1 107 ? -15.406 17.906 4.199 1 52.69 107 SER A CA 1
ATOM 868 C C . SER A 1 107 ? -15.148 17.312 5.586 1 52.69 107 SER A C 1
ATOM 870 O O . SER A 1 107 ? -15.547 17.891 6.594 1 52.69 107 SER A O 1
ATOM 872 N N . PHE A 1 108 ? -14.523 16.234 5.484 1 53.09 108 PHE A N 1
ATOM 873 C CA . PHE A 1 108 ? -14.125 15.703 6.781 1 53.09 108 PHE A CA 1
ATOM 874 C C . PHE A 1 108 ? -13.188 16.656 7.504 1 53.09 108 PHE A C 1
ATOM 876 O O . PHE A 1 108 ? -13.281 16.828 8.719 1 53.09 108 PHE A O 1
ATOM 883 N N . LEU A 1 109 ? -12.234 17.203 6.68 1 55.38 109 LEU A N 1
ATOM 884 C CA . LEU A 1 109 ? -11.312 18.156 7.285 1 55.38 109 LEU A CA 1
ATOM 885 C C . LEU A 1 109 ? -12.031 19.453 7.648 1 55.38 109 LEU A C 1
ATOM 887 O O . LEU A 1 109 ? -11.648 20.125 8.609 1 55.38 109 LEU A O 1
ATOM 891 N N . GLU A 1 110 ? -12.828 19.891 6.707 1 53.88 110 GLU A N 1
ATOM 892 C CA . GLU A 1 110 ? -13.57 21.109 7.008 1 53.88 110 GLU A CA 1
ATOM 893 C C . GLU A 1 110 ? -14.406 20.938 8.273 1 53.88 110 GLU A C 1
ATOM 895 O O . GLU A 1 110 ? -14.586 21.906 9.031 1 53.88 110 GLU A O 1
ATOM 900 N N . ASP A 1 111 ? -15.031 19.797 8.297 1 48 111 ASP A N 1
ATOM 901 C CA . ASP A 1 111 ? -15.812 19.734 9.531 1 48 111 ASP A CA 1
ATOM 902 C C . ASP A 1 111 ? -14.914 19.859 10.758 1 48 111 ASP A C 1
ATOM 904 O O . ASP A 1 111 ? -15.406 20.094 11.867 1 48 111 ASP A O 1
ATOM 908 N N . VAL A 1 112 ? -13.664 19.547 10.609 1 44.09 112 VAL A N 1
ATOM 909 C CA . VAL A 1 112 ? -12.766 19.75 11.75 1 44.09 112 VAL A CA 1
ATOM 910 C C . VAL A 1 112 ? -12.211 21.172 11.734 1 44.09 112 VAL A C 1
ATOM 912 O O . VAL A 1 112 ? -11.75 21.672 12.766 1 44.09 112 VAL A O 1
ATOM 915 N N . SER A 1 113 ? -11.414 21.688 10.719 1 41.28 113 SER A N 1
ATOM 916 C CA . SER A 1 113 ? -10.844 23.016 10.812 1 41.28 113 SER A CA 1
ATOM 917 C C . SER A 1 113 ? -11.93 24.094 10.719 1 41.28 113 SER A C 1
ATOM 919 O O . SER A 1 113 ? -12.734 24.078 9.789 1 41.28 113 SER A O 1
ATOM 921 N N . PRO A 1 114 ? -12.406 24.75 11.859 1 38.75 114 PRO A N 1
ATOM 922 C CA . PRO A 1 114 ? -12.672 26.172 11.656 1 38.75 114 PRO A CA 1
ATOM 923 C C . PRO A 1 114 ? -11.57 26.875 10.859 1 38.75 114 PRO A C 1
ATOM 925 O O . PRO A 1 114 ? -10.562 27.297 11.422 1 38.75 114 PRO A O 1
ATOM 928 N N . LEU A 1 115 ? -10.984 26.422 9.906 1 33.03 115 LEU A N 1
ATOM 929 C CA . LEU A 1 115 ? -9.875 27.25 9.438 1 33.03 115 LEU A CA 1
ATOM 930 C C . LEU A 1 115 ? -10.234 28.719 9.516 1 33.03 115 LEU A C 1
ATOM 932 O O . LEU A 1 115 ? -9.469 29.531 10.055 1 33.03 115 LEU A O 1
ATOM 936 N N . ILE A 1 116 ? -10.227 29.531 8.336 1 26.91 116 ILE A N 1
ATOM 937 C CA . ILE A 1 116 ? -10.641 30.922 8.406 1 26.91 116 ILE A CA 1
ATOM 938 C C . ILE A 1 116 ? -12.117 31.016 8.781 1 26.91 116 ILE A C 1
ATOM 940 O O . ILE A 1 116 ? -12.945 30.281 8.234 1 26.91 116 ILE A O 1
ATOM 944 N N . MET B 1 1 ? 7.066 16.953 -11.039 1 89.69 1 MET B N 1
ATOM 945 C CA . MET B 1 1 ? 7.012 16.281 -9.742 1 89.69 1 MET B CA 1
ATOM 946 C C . MET B 1 1 ? 6.258 14.969 -9.852 1 89.69 1 MET B C 1
ATOM 948 O O . MET B 1 1 ? 5.129 14.93 -10.336 1 89.69 1 MET B O 1
ATOM 952 N N . PRO B 1 2 ? 6.871 13.961 -9.383 1 95.44 2 PRO B N 1
ATOM 953 C CA . PRO B 1 2 ? 6.203 12.664 -9.531 1 95.44 2 PRO B CA 1
ATOM 954 C C . PRO B 1 2 ? 4.926 12.562 -8.695 1 95.44 2 PRO B C 1
ATOM 956 O O . PRO B 1 2 ? 4.793 13.25 -7.684 1 95.44 2 PRO B O 1
ATOM 959 N N . ARG B 1 3 ? 4.07 11.734 -9.211 1 95.31 3 ARG B N 1
ATOM 960 C CA . ARG B 1 3 ? 2.822 11.469 -8.5 1 95.31 3 ARG B CA 1
ATOM 961 C C . ARG B 1 3 ? 2.957 10.25 -7.59 1 95.31 3 ARG B C 1
ATOM 963 O O . ARG B 1 3 ? 3.541 9.242 -7.98 1 95.31 3 ARG B O 1
ATOM 970 N N . TYR B 1 4 ? 2.391 10.422 -6.363 1 96 4 TYR B N 1
ATOM 971 C CA . TYR B 1 4 ? 2.396 9.336 -5.383 1 96 4 TYR B CA 1
ATOM 972 C C . TYR B 1 4 ? 1.003 9.117 -4.809 1 96 4 TYR B C 1
ATOM 974 O O . TYR B 1 4 ? 0.163 10.023 -4.836 1 96 4 TYR B O 1
ATOM 982 N N . GLU B 1 5 ? 0.855 7.891 -4.375 1 95.62 5 GLU B N 1
ATOM 983 C CA . GLU B 1 5 ? -0.291 7.52 -3.551 1 95.62 5 GLU B CA 1
ATOM 984 C C . GLU B 1 5 ? 0.155 6.996 -2.188 1 95.62 5 GLU B C 1
ATOM 986 O O . GLU B 1 5 ? 1.017 6.121 -2.105 1 95.62 5 GLU B O 1
ATOM 991 N N . LEU B 1 6 ? -0.341 7.605 -1.16 1 96.94 6 LEU B N 1
ATOM 992 C CA . LEU B 1 6 ? -0.148 7.137 0.207 1 96.94 6 LEU B CA 1
ATOM 993 C C . LEU B 1 6 ? -1.36 6.344 0.686 1 96.94 6 LEU B C 1
ATOM 995 O O . LEU B 1 6 ? -2.453 6.898 0.827 1 96.94 6 LEU B O 1
ATOM 999 N N . ALA B 1 7 ? -1.198 5.062 0.809 1 96.5 7 ALA B N 1
ATOM 1000 C CA . ALA B 1 7 ? -2.18 4.223 1.492 1 96.5 7 ALA B CA 1
ATOM 1001 C C . ALA B 1 7 ? -1.923 4.195 2.996 1 96.5 7 ALA B C 1
ATOM 1003 O O . ALA B 1 7 ? -0.827 3.842 3.439 1 96.5 7 ALA B O 1
ATOM 1004 N N . LEU B 1 8 ? -2.959 4.566 3.744 1 97.12 8 LEU B N 1
ATOM 1005 C CA . LEU B 1 8 ? -2.832 4.703 5.191 1 97.12 8 LEU B CA 1
ATOM 1006 C C . LEU B 1 8 ? -3.836 3.811 5.91 1 97.12 8 LEU B C 1
ATOM 1008 O O . LEU B 1 8 ? -5.023 3.809 5.578 1 97.12 8 LEU B O 1
ATOM 1012 N N . ILE B 1 9 ? -3.373 2.984 6.809 1 97.19 9 ILE B N 1
ATOM 1013 C CA . ILE B 1 9 ? -4.25 2.289 7.746 1 97.19 9 ILE B CA 1
ATOM 1014 C C . ILE B 1 9 ? -4.129 2.924 9.133 1 97.19 9 ILE B C 1
ATOM 1016 O O . ILE B 1 9 ? -3.035 2.982 9.695 1 97.19 9 ILE B O 1
ATOM 1020 N N . LEU B 1 10 ? -5.188 3.406 9.617 1 98.12 10 LEU B N 1
ATOM 1021 C CA . LEU B 1 10 ? -5.242 3.961 10.969 1 98.12 10 LEU B CA 1
ATOM 1022 C C . LEU B 1 10 ? -5.871 2.969 11.938 1 98.12 10 LEU B C 1
ATOM 1024 O O . LEU B 1 10 ? -6.711 2.154 11.547 1 98.12 10 LEU B O 1
ATOM 1028 N N . LYS B 1 11 ? -5.398 3.031 13.164 1 97.81 11 LYS B N 1
ATOM 1029 C CA . LYS B 1 11 ? -6.098 2.232 14.172 1 97.81 11 LYS B CA 1
ATOM 1030 C C . LYS B 1 11 ? -7.555 2.662 14.297 1 97.81 11 LYS B C 1
ATOM 1032 O O . LYS B 1 11 ? -7.93 3.748 13.852 1 97.81 11 LYS B O 1
ATOM 1037 N N . GLN B 1 12 ? -8.312 1.82 14.805 1 96.94 12 GLN B N 1
ATOM 1038 C CA . GLN B 1 12 ? -9.719 2.156 14.992 1 96.94 12 GLN B CA 1
ATOM 1039 C C . GLN B 1 12 ? -9.883 3.277 16.016 1 96.94 12 GLN B C 1
ATOM 1041 O O . GLN B 1 12 ? -9.43 3.156 17.156 1 96.94 12 GLN B O 1
ATOM 1046 N N . MET B 1 13 ? -10.461 4.348 15.57 1 97 13 MET B N 1
ATOM 1047 C CA . MET B 1 13 ? -10.711 5.531 16.391 1 97 13 MET B CA 1
ATOM 1048 C C . MET B 1 13 ? -12.055 6.16 16.047 1 97 13 MET B C 1
ATOM 1050 O O . MET B 1 13 ? -12.672 5.812 15.039 1 97 13 MET B O 1
ATOM 1054 N N . GLN B 1 14 ? -12.492 7.09 16.984 1 95.69 14 GLN B N 1
ATOM 1055 C CA . GLN B 1 14 ? -13.68 7.875 16.672 1 95.69 14 GLN B CA 1
ATOM 1056 C C . GLN B 1 14 ? -13.383 8.938 15.617 1 95.69 14 GLN B C 1
ATOM 1058 O O . GLN B 1 14 ? -12.219 9.227 15.336 1 95.69 14 GLN B O 1
ATOM 1063 N N . ARG B 1 15 ? -14.469 9.547 15.109 1 93.5 15 ARG B N 1
ATOM 1064 C CA . ARG B 1 15 ? -14.383 10.445 13.961 1 93.5 15 ARG B CA 1
ATOM 1065 C C . ARG B 1 15 ? -13.484 11.641 14.266 1 93.5 15 ARG B C 1
ATOM 1067 O O . ARG B 1 15 ? -12.625 12 13.461 1 93.5 15 ARG B O 1
ATOM 1074 N N . PRO B 1 16 ? -13.578 12.266 15.414 1 94.44 16 PRO B N 1
ATOM 1075 C CA . PRO B 1 16 ? -12.727 13.43 15.648 1 94.44 16 PRO B CA 1
ATOM 1076 C C . PRO B 1 16 ? -11.242 13.078 15.68 1 94.44 16 PRO B C 1
ATOM 1078 O O . PRO B 1 16 ? -10.414 13.828 15.148 1 94.44 16 PRO B O 1
ATOM 1081 N N . GLU B 1 17 ? -10.898 11.938 16.25 1 96.69 17 GLU B N 1
ATOM 1082 C CA . GLU B 1 17 ? -9.508 11.5 16.328 1 96.69 17 GLU B CA 1
ATOM 1083 C C . GLU B 1 17 ? -8.977 11.109 14.945 1 96.69 17 GLU B C 1
ATOM 1085 O O . GLU B 1 17 ? -7.84 11.445 14.594 1 96.69 17 GLU B O 1
ATOM 1090 N N . THR B 1 18 ? -9.828 10.484 14.234 1 96.94 18 THR B N 1
ATOM 1091 C CA . THR B 1 18 ? -9.469 10.117 12.867 1 96.94 18 THR B CA 1
ATOM 1092 C C . THR B 1 18 ? -9.203 11.367 12.031 1 96.94 18 THR B C 1
ATOM 1094 O O . THR B 1 18 ? -8.195 11.445 11.32 1 96.94 18 THR B O 1
ATOM 1097 N N . ALA B 1 19 ? -10.102 12.336 12.18 1 95.19 19 ALA B N 1
ATOM 1098 C CA . ALA B 1 19 ? -9.961 13.586 11.438 1 95.19 19 ALA B CA 1
ATOM 1099 C C . ALA B 1 19 ? -8.664 14.305 11.82 1 95.19 19 ALA B C 1
ATOM 1101 O O . ALA B 1 19 ? -7.984 14.867 10.961 1 95.19 19 ALA B O 1
ATOM 1102 N N . ALA B 1 20 ? -8.336 14.242 13.039 1 96.75 20 ALA B N 1
ATOM 1103 C CA . ALA B 1 20 ? -7.129 14.906 13.523 1 96.75 20 ALA B CA 1
ATOM 1104 C C . ALA B 1 20 ? -5.879 14.266 12.922 1 96.75 20 ALA B C 1
ATOM 1106 O O . ALA B 1 20 ? -4.949 14.969 12.523 1 96.75 20 ALA B O 1
ATOM 1107 N N . VAL B 1 21 ? -5.859 12.977 12.812 1 97.38 21 VAL B N 1
ATOM 1108 C CA . VAL B 1 21 ? -4.715 12.273 12.25 1 97.38 21 VAL B CA 1
ATOM 1109 C C . VAL B 1 21 ? -4.598 12.578 10.758 1 97.38 21 VAL B C 1
ATOM 1111 O O . VAL B 1 21 ? -3.496 12.812 10.25 1 97.38 21 VAL B O 1
ATOM 1114 N N . LEU B 1 22 ? -5.703 12.641 10.062 1 96.75 22 LEU B N 1
ATOM 1115 C CA . LEU B 1 22 ? -5.688 12.953 8.641 1 96.75 22 LEU B CA 1
ATOM 1116 C C . LEU B 1 22 ? -5.223 14.383 8.406 1 96.75 22 LEU B C 1
ATOM 1118 O O . LEU B 1 22 ? -4.449 14.648 7.484 1 96.75 22 LEU B O 1
ATOM 1122 N N . ARG B 1 23 ? -5.699 15.227 9.25 1 95.5 23 ARG B N 1
ATOM 1123 C CA . ARG B 1 23 ? -5.277 16.625 9.148 1 95.5 23 ARG B CA 1
ATOM 1124 C C . ARG B 1 23 ? -3.771 16.75 9.344 1 95.5 23 ARG B C 1
ATOM 1126 O O . ARG B 1 23 ? -3.088 17.359 8.523 1 95.5 23 ARG B O 1
ATOM 1133 N N . ARG B 1 24 ? -3.281 16.172 10.375 1 96.5 24 ARG B N 1
ATOM 1134 C CA . ARG B 1 24 ? -1.846 16.297 10.609 1 96.5 24 ARG B CA 1
ATOM 1135 C C . ARG B 1 24 ? -1.051 15.625 9.492 1 96.5 24 ARG B C 1
ATOM 1137 O O . ARG B 1 24 ? 0.035 16.094 9.133 1 96.5 24 ARG B O 1
ATOM 1144 N N . THR B 1 25 ? -1.589 14.508 8.93 1 97.12 25 THR B N 1
ATOM 1145 C CA . THR B 1 25 ? -0.937 13.859 7.797 1 97.12 25 THR B CA 1
ATOM 1146 C C . THR B 1 25 ? -0.879 14.797 6.594 1 97.12 25 THR B C 1
ATOM 1148 O O . THR B 1 25 ? 0.183 14.977 5.992 1 97.12 25 THR B O 1
ATOM 1151 N N . VAL B 1 26 ? -1.926 15.477 6.285 1 96.19 26 VAL B N 1
ATOM 1152 C CA . VAL B 1 26 ? -2.016 16.375 5.145 1 96.19 26 VAL B CA 1
ATOM 1153 C C . VAL B 1 26 ? -1.129 17.594 5.387 1 96.19 26 VAL B C 1
ATOM 1155 O O . VAL B 1 26 ? -0.398 18.031 4.488 1 96.19 26 VAL B O 1
ATOM 1158 N N . GLU B 1 27 ? -1.175 18.109 6.57 1 95.81 27 GLU B N 1
ATOM 1159 C CA . GLU B 1 27 ? -0.325 19.25 6.93 1 95.81 27 GLU B CA 1
ATOM 1160 C C . GLU B 1 27 ? 1.152 18.891 6.77 1 95.81 27 GLU B C 1
ATOM 1162 O O . GLU B 1 27 ? 1.93 19.688 6.242 1 95.81 27 GLU B O 1
ATOM 1167 N N . THR B 1 28 ? 1.497 17.766 7.254 1 97 28 THR B N 1
ATOM 1168 C CA . THR B 1 28 ? 2.879 17.312 7.137 1 97 28 THR B CA 1
ATOM 1169 C C . THR B 1 28 ? 3.297 17.219 5.672 1 97 28 THR B C 1
ATOM 1171 O O . THR B 1 28 ? 4.391 17.656 5.309 1 97 28 THR B O 1
ATOM 1174 N N . LEU B 1 29 ? 2.447 16.688 4.801 1 97.31 29 LEU B N 1
ATOM 1175 C CA . LEU B 1 29 ? 2.703 16.625 3.365 1 97.31 29 LEU B CA 1
ATOM 1176 C C . LEU B 1 29 ? 2.941 18.016 2.793 1 97.31 29 LEU B C 1
ATOM 1178 O O . LEU B 1 29 ? 3.936 18.234 2.1 1 97.31 29 LEU B O 1
ATOM 1182 N N . MET B 1 30 ? 2.117 18.875 3.172 1 96.5 30 MET B N 1
ATOM 1183 C CA . MET B 1 30 ? 2.176 20.234 2.627 1 96.5 30 MET B CA 1
ATOM 1184 C C . MET B 1 30 ? 3.402 20.984 3.148 1 96.5 30 MET B C 1
ATOM 1186 O O . MET B 1 30 ? 4.062 21.703 2.398 1 96.5 30 MET B O 1
ATOM 1190 N N . GLU B 1 31 ? 3.674 20.828 4.371 1 96.62 31 GLU B N 1
ATOM 1191 C CA . GLU B 1 31 ? 4.848 21.453 4.969 1 96.62 31 GLU B CA 1
ATOM 1192 C C . GLU B 1 31 ? 6.129 21 4.281 1 96.62 31 GLU B C 1
ATOM 1194 O O . GLU B 1 31 ? 7.105 21.75 4.207 1 96.62 31 GLU B O 1
ATOM 1199 N N . ARG B 1 32 ? 6.086 19.844 3.717 1 96.19 32 ARG B N 1
ATOM 1200 C CA . ARG B 1 32 ? 7.258 19.266 3.074 1 96.19 32 ARG B CA 1
ATOM 1201 C C . ARG B 1 32 ? 7.242 19.516 1.571 1 96.19 32 ARG B C 1
ATOM 1203 O O . ARG B 1 32 ? 8.023 18.922 0.827 1 96.19 32 ARG B O 1
ATOM 1210 N N . GLY B 1 33 ? 6.273 20.297 1.146 1 96 33 GLY B N 1
ATOM 1211 C CA . GLY B 1 33 ? 6.285 20.781 -0.225 1 96 33 GLY B CA 1
ATOM 1212 C C . GLY B 1 33 ? 5.434 19.953 -1.161 1 96 33 GLY B C 1
ATOM 1213 O O . GLY B 1 33 ? 5.488 20.125 -2.381 1 96 33 GLY B O 1
ATOM 1214 N N . ALA B 1 34 ? 4.676 19.062 -0.634 1 97.56 34 ALA B N 1
ATOM 1215 C CA . ALA B 1 34 ? 3.809 18.25 -1.474 1 97.56 34 ALA B CA 1
ATOM 1216 C C . ALA B 1 34 ? 2.545 19 -1.863 1 97.56 34 ALA B C 1
ATOM 1218 O O . ALA B 1 34 ? 2.113 19.922 -1.15 1 97.56 34 ALA B O 1
ATOM 1219 N N . LEU B 1 35 ? 2.039 18.641 -3.031 1 96.81 35 LEU B N 1
ATOM 1220 C CA . LEU B 1 35 ? 0.709 19.062 -3.461 1 96.81 35 LEU B CA 1
ATOM 1221 C C . LEU B 1 35 ? -0.298 17.922 -3.299 1 96.81 35 LEU B C 1
ATOM 1223 O O . LEU B 1 35 ? -0.271 16.953 -4.059 1 96.81 35 LEU B O 1
ATOM 1227 N N . VAL B 1 36 ? -1.182 18.109 -2.396 1 95.88 36 VAL B N 1
ATOM 1228 C CA . VAL B 1 36 ? -2.191 17.078 -2.15 1 95.88 36 VAL B CA 1
ATOM 1229 C C . VAL B 1 36 ? -3.346 17.25 -3.137 1 95.88 36 VAL B C 1
ATOM 1231 O O . VAL B 1 36 ? -3.941 18.312 -3.232 1 95.88 36 VAL B O 1
ATOM 1234 N N . ARG B 1 37 ? -3.627 16.203 -3.871 1 93.25 37 ARG B N 1
ATOM 1235 C CA . ARG B 1 37 ? -4.645 16.25 -4.914 1 93.25 37 ARG B CA 1
ATOM 1236 C C . ARG B 1 37 ? -5.973 15.695 -4.41 1 93.25 37 ARG B C 1
ATOM 1238 O O . ARG B 1 37 ? -7.039 16.203 -4.781 1 93.25 37 ARG B O 1
ATOM 1245 N N . ASP B 1 38 ? -5.859 14.617 -3.621 1 91.25 38 ASP B N 1
ATOM 1246 C CA . ASP B 1 38 ? -7.078 13.922 -3.215 1 91.25 38 ASP B CA 1
ATOM 1247 C C . ASP B 1 38 ? -6.867 13.164 -1.908 1 91.25 38 ASP B C 1
ATOM 1249 O O . ASP B 1 38 ? -5.754 12.727 -1.611 1 91.25 38 ASP B O 1
ATOM 1253 N N . LEU B 1 39 ? -7.895 13.062 -1.119 1 93.56 39 LEU B N 1
ATOM 1254 C CA . LEU B 1 39 ? -7.996 12.234 0.081 1 93.56 39 LEU B CA 1
ATOM 1255 C C . LEU B 1 39 ? -9.266 11.391 0.058 1 93.56 39 LEU B C 1
ATOM 1257 O O . LEU B 1 39 ? -10.375 11.938 0.004 1 93.56 39 LEU B O 1
ATOM 1261 N N . GLU B 1 40 ? -9.117 10.117 0.135 1 92.06 40 GLU B N 1
ATOM 1262 C CA . GLU B 1 40 ? -10.258 9.203 0.043 1 92.06 40 GLU B CA 1
ATOM 1263 C C . GLU B 1 40 ? -10.383 8.352 1.304 1 92.06 40 GLU B C 1
ATOM 1265 O O . GLU B 1 40 ? -9.391 7.832 1.811 1 92.06 40 GLU B O 1
ATOM 1270 N N . ASN B 1 41 ? -11.641 8.328 1.828 1 91.81 41 ASN B N 1
ATOM 1271 C CA . ASN B 1 41 ? -11.984 7.383 2.885 1 91.81 41 ASN B CA 1
ATOM 1272 C C . ASN B 1 41 ? -12.445 6.047 2.309 1 91.81 41 ASN B C 1
ATOM 1274 O O . ASN B 1 41 ? -13.508 5.969 1.683 1 91.81 41 ASN B O 1
ATOM 1278 N N . LEU B 1 42 ? -11.602 5.055 2.547 1 92 42 LEU B N 1
ATOM 1279 C CA . LEU B 1 42 ? -11.922 3.75 1.979 1 92 42 LEU B CA 1
ATOM 1280 C C . LEU B 1 42 ? -12.727 2.91 2.967 1 92 42 LEU B C 1
ATOM 1282 O O . LEU B 1 42 ? -13.18 1.814 2.631 1 92 42 LEU B O 1
ATOM 1286 N N . GLY B 1 43 ? -12.82 3.398 4.238 1 91.12 43 GLY B N 1
ATOM 1287 C CA . GLY B 1 43 ? -13.664 2.748 5.227 1 91.12 43 GLY B CA 1
ATOM 1288 C C . GLY B 1 43 ? -12.891 1.838 6.164 1 91.12 43 GLY B C 1
ATOM 1289 O O . GLY B 1 43 ? -11.688 1.639 5.996 1 91.12 43 GLY B O 1
ATOM 1290 N N . GLU B 1 44 ? -13.68 1.378 7.133 1 93.81 44 GLU B N 1
ATOM 1291 C CA . GLU B 1 44 ? -13.125 0.463 8.133 1 93.81 44 GLU B CA 1
ATOM 1292 C C . GLU B 1 44 ? -13.219 -0.985 7.66 1 93.81 44 GLU B C 1
ATOM 1294 O O . GLU B 1 44 ? -14.219 -1.388 7.062 1 93.81 44 GLU B O 1
ATOM 1299 N N . ARG B 1 45 ? -12.125 -1.771 7.988 1 90.94 45 ARG B N 1
ATOM 1300 C CA . ARG B 1 45 ? -12.109 -3.18 7.605 1 90.94 45 ARG B CA 1
ATOM 1301 C C . ARG B 1 45 ? -11.352 -4.016 8.633 1 90.94 45 ARG B C 1
ATOM 1303 O O . ARG B 1 45 ? -10.531 -3.49 9.383 1 90.94 45 ARG B O 1
ATOM 1310 N N . GLN B 1 46 ? -11.805 -5.309 8.602 1 93.19 46 GLN B N 1
ATOM 1311 C CA . GLN B 1 46 ? -10.953 -6.27 9.289 1 93.19 46 GLN B CA 1
ATOM 1312 C C . GLN B 1 46 ? -9.609 -6.41 8.586 1 93.19 46 GLN B C 1
ATOM 1314 O O . GLN B 1 46 ? -9.547 -6.461 7.355 1 93.19 46 GLN B O 1
ATOM 1319 N N . LEU B 1 47 ? -8.562 -6.387 9.359 1 92.44 47 LEU B N 1
ATOM 1320 C CA . LEU B 1 47 ? -7.25 -6.625 8.781 1 92.44 47 LEU B CA 1
ATOM 1321 C C . LEU B 1 47 ? -7.078 -8.094 8.414 1 92.44 47 LEU B C 1
ATOM 1323 O O . LEU B 1 47 ? -7.578 -8.977 9.109 1 92.44 47 LEU B O 1
ATOM 1327 N N . PRO B 1 48 ? -6.406 -8.367 7.297 1 84.38 48 PRO B N 1
ATOM 1328 C CA . PRO B 1 48 ? -6.27 -9.766 6.871 1 84.38 48 PRO B CA 1
ATOM 1329 C C . PRO B 1 48 ? -5.359 -10.57 7.793 1 84.38 48 PRO B C 1
ATOM 1331 O O . PRO B 1 48 ? -5.492 -11.797 7.875 1 84.38 48 PRO B O 1
ATOM 1334 N N . TYR B 1 49 ? -4.422 -10.055 8.375 1 83.94 49 TYR B N 1
ATOM 1335 C CA . TYR B 1 49 ? -3.588 -10.656 9.414 1 83.94 49 TYR B CA 1
ATOM 1336 C C . TYR B 1 49 ? -3.416 -9.711 10.594 1 83.94 49 TYR B C 1
ATOM 1338 O O . TYR B 1 49 ? -3.641 -8.5 10.469 1 83.94 49 TYR B O 1
ATOM 1346 N N . ARG B 1 50 ? -3.16 -10.398 11.719 1 83.94 50 ARG B N 1
ATOM 1347 C CA . ARG B 1 50 ? -2.977 -9.57 12.906 1 83.94 50 ARG B CA 1
ATOM 1348 C C . ARG B 1 50 ? -1.738 -8.688 12.781 1 83.94 50 ARG B C 1
ATOM 1350 O O . ARG B 1 50 ? -0.664 -9.172 12.414 1 83.94 50 ARG B O 1
ATOM 1357 N N . MET B 1 51 ? -2.012 -7.422 13 1 89.81 51 MET B N 1
ATOM 1358 C CA . MET B 1 51 ? -0.906 -6.469 12.969 1 89.81 51 MET B CA 1
ATOM 1359 C C . MET B 1 51 ? -0.619 -5.914 14.359 1 89.81 51 MET B C 1
ATOM 1361 O O . MET B 1 51 ? -1.543 -5.648 15.125 1 89.81 51 MET B O 1
ATOM 1365 N N . THR B 1 52 ? 0.658 -5.914 14.68 1 90.94 52 THR B N 1
ATOM 1366 C CA . THR B 1 52 ? 1.076 -5.273 15.922 1 90.94 52 THR B CA 1
ATOM 1367 C C . THR B 1 52 ? 1.878 -4.008 15.633 1 90.94 52 THR B C 1
ATOM 1369 O O . THR B 1 52 ? 2.752 -4.004 14.766 1 90.94 52 THR B O 1
ATOM 1372 N N . LYS B 1 53 ? 1.489 -2.947 16.234 1 92.56 53 LYS B N 1
ATOM 1373 C CA . LYS B 1 53 ? 2.143 -1.647 16.109 1 92.56 53 LYS B CA 1
ATOM 1374 C C . LYS B 1 53 ? 2.125 -0.892 17.438 1 92.56 53 LYS B C 1
ATOM 1376 O O . LYS B 1 53 ? 1.089 -0.814 18.094 1 92.56 53 LYS B O 1
ATOM 1381 N N . HIS B 1 54 ? 3.326 -0.388 17.797 1 95.19 54 HIS B N 1
ATOM 1382 C CA . HIS B 1 54 ? 3.482 0.354 19.047 1 95.19 54 HIS B CA 1
ATOM 1383 C C . HIS B 1 54 ? 2.896 -0.416 20.234 1 95.19 54 HIS B C 1
ATOM 1385 O O . HIS B 1 54 ? 2.119 0.136 21.016 1 95.19 54 HIS B O 1
ATOM 1391 N N . ASN B 1 55 ? 3.139 -1.671 20.234 1 93.88 55 ASN B N 1
ATOM 1392 C CA . ASN B 1 55 ? 2.785 -2.59 21.312 1 93.88 55 ASN B CA 1
ATOM 1393 C C . ASN B 1 55 ? 1.274 -2.779 21.422 1 93.88 55 ASN B C 1
ATOM 1395 O O . ASN B 1 55 ? 0.746 -3.029 22.5 1 93.88 55 ASN B O 1
ATOM 1399 N N . GLN B 1 56 ? 0.626 -2.504 20.422 1 96.25 56 GLN B N 1
ATOM 1400 C CA . GLN B 1 56 ? -0.812 -2.732 20.344 1 96.25 56 GLN B CA 1
ATOM 1401 C C . GLN B 1 56 ? -1.157 -3.639 19.156 1 96.25 56 GLN B C 1
ATOM 1403 O O . GLN B 1 56 ? -0.617 -3.473 18.062 1 96.25 56 GLN B O 1
ATOM 1408 N N . ARG B 1 57 ? -2.037 -4.551 19.406 1 96.06 57 ARG B N 1
ATOM 1409 C CA . ARG B 1 57 ? -2.533 -5.43 18.359 1 96.06 57 ARG B CA 1
ATOM 1410 C C . ARG B 1 57 ? -3.766 -4.836 17.672 1 96.06 57 ARG B C 1
ATOM 1412 O O . ARG B 1 57 ? -4.637 -4.281 18.344 1 96.06 57 ARG B O 1
ATOM 1419 N N . HIS B 1 58 ? -3.787 -4.977 16.406 1 96.62 58 HIS B N 1
ATOM 1420 C CA . HIS B 1 58 ? -4.891 -4.438 15.617 1 96.62 58 HIS B CA 1
ATOM 1421 C C . HIS B 1 58 ? -5.562 -5.523 14.789 1 96.62 58 HIS B C 1
ATOM 1423 O O . HIS B 1 58 ? -4.891 -6.27 14.07 1 96.62 58 HIS B O 1
ATOM 1429 N N . SER B 1 59 ? -6.895 -5.578 14.945 1 94.88 59 SER B N 1
ATOM 1430 C CA . SER B 1 59 ? -7.656 -6.535 14.148 1 94.88 59 SER B CA 1
ATOM 1431 C C . SER B 1 59 ? -8.477 -5.828 13.078 1 94.88 59 SER B C 1
ATOM 1433 O O . SER B 1 59 ? -8.93 -6.457 12.117 1 94.88 59 SER B O 1
ATOM 1435 N N . ARG B 1 60 ? -8.703 -4.531 13.336 1 95.81 60 ARG B N 1
ATOM 1436 C CA . ARG B 1 60 ? -9.414 -3.68 12.391 1 95.81 60 ARG B CA 1
ATOM 1437 C C . ARG B 1 60 ? -8.648 -2.387 12.125 1 95.81 60 ARG B C 1
ATOM 1439 O O . ARG B 1 60 ? -7.832 -1.968 12.945 1 95.81 60 ARG B O 1
ATOM 1446 N N . GLY B 1 61 ? -8.898 -1.771 11.008 1 96.62 61 GLY B N 1
ATOM 1447 C CA . GLY B 1 61 ? -8.328 -0.473 10.68 1 96.62 61 GLY B CA 1
ATOM 1448 C C . GLY B 1 61 ? -9.188 0.322 9.711 1 96.62 61 GLY B C 1
ATOM 1449 O O . GLY B 1 61 ? -10.094 -0.225 9.086 1 96.62 61 GLY B O 1
ATOM 1450 N N . THR B 1 62 ? -9 1.56 9.789 1 96.69 62 THR B N 1
ATOM 1451 C CA . THR B 1 62 ? -9.641 2.443 8.82 1 96.69 62 THR B CA 1
ATOM 1452 C C . THR B 1 62 ? -8.672 2.814 7.699 1 96.69 62 THR B C 1
ATOM 1454 O O . THR B 1 62 ? -7.566 3.287 7.965 1 96.69 62 THR B O 1
ATOM 1457 N N . TYR B 1 63 ? -9.094 2.619 6.473 1 95.88 63 TYR B N 1
ATOM 1458 C CA . TYR B 1 63 ? -8.242 2.783 5.301 1 95.88 63 TYR B CA 1
ATOM 1459 C C . TYR B 1 63 ? -8.477 4.137 4.641 1 95.88 63 TYR B C 1
ATOM 1461 O O . TYR B 1 63 ? -9.617 4.52 4.387 1 95.88 63 TYR B O 1
ATOM 1469 N N . PHE B 1 64 ? -7.367 4.793 4.289 1 95.62 64 PHE B N 1
ATOM 1470 C CA . PHE B 1 64 ? -7.414 6.043 3.541 1 95.62 64 PHE B CA 1
ATOM 1471 C C . PHE B 1 64 ? -6.406 6.031 2.398 1 95.62 64 PHE B C 1
ATOM 1473 O O . PHE B 1 64 ? -5.391 5.336 2.469 1 95.62 64 PHE B O 1
ATOM 1480 N N . LEU B 1 65 ? -6.734 6.828 1.413 1 95.69 65 LEU B N 1
ATOM 1481 C CA . LEU B 1 65 ? -5.836 7.051 0.286 1 95.69 65 LEU B CA 1
ATOM 1482 C C . LEU B 1 65 ? -5.609 8.539 0.056 1 95.69 65 LEU B C 1
ATOM 1484 O O . LEU B 1 65 ? -6.566 9.312 -0.017 1 95.69 65 LEU B O 1
ATOM 1488 N N . VAL B 1 66 ? -4.359 8.898 -0.025 1 95.81 66 VAL B N 1
ATOM 1489 C CA . VAL B 1 66 ? -4.012 10.289 -0.333 1 95.81 66 VAL B CA 1
ATOM 1490 C C . VAL B 1 66 ? -3.244 10.344 -1.652 1 95.81 66 VAL B C 1
ATOM 1492 O O . VAL B 1 66 ? -2.213 9.688 -1.809 1 95.81 66 VAL B O 1
ATOM 1495 N N . ASP B 1 67 ? -3.717 11.055 -2.549 1 94.5 67 ASP B N 1
ATOM 1496 C CA . ASP B 1 67 ? -3.064 11.312 -3.828 1 94.5 67 ASP B CA 1
ATOM 1497 C C . ASP B 1 67 ? -2.305 12.641 -3.795 1 94.5 67 ASP B C 1
ATOM 1499 O O . ASP B 1 67 ? -2.859 13.672 -3.408 1 94.5 67 ASP B O 1
ATOM 1503 N N . PHE B 1 68 ? -0.988 12.594 -4.172 1 96.38 68 PHE B N 1
ATOM 1504 C CA . PHE B 1 68 ? -0.223 13.828 -4.043 1 96.38 68 PHE B CA 1
ATOM 1505 C C . PHE B 1 68 ? 0.965 13.836 -4.996 1 96.38 68 PHE B C 1
ATOM 1507 O O . PHE B 1 68 ? 1.378 12.781 -5.484 1 96.38 68 PHE B O 1
ATOM 1514 N N . TYR B 1 69 ? 1.458 15 -5.312 1 97.5 69 TYR B N 1
ATOM 1515 C CA . TYR B 1 69 ? 2.736 15.211 -5.984 1 97.5 69 TYR B CA 1
ATOM 1516 C C . TYR B 1 69 ? 3.814 15.625 -4.988 1 97.5 69 TYR B C 1
ATOM 1518 O O . TYR B 1 69 ? 3.553 16.406 -4.07 1 97.5 69 TYR B O 1
ATOM 1526 N N . ALA B 1 70 ? 5.004 15.141 -5.164 1 97.62 70 ALA B N 1
ATOM 1527 C CA . ALA B 1 70 ? 6.078 15.484 -4.238 1 97.62 70 ALA B CA 1
ATOM 1528 C C . ALA B 1 70 ? 7.441 15.156 -4.832 1 97.62 70 ALA B C 1
ATOM 1530 O O . ALA B 1 70 ? 7.543 14.352 -5.766 1 97.62 70 ALA B O 1
ATOM 1531 N N . ALA B 1 71 ? 8.43 15.867 -4.25 1 97.06 71 ALA B N 1
ATOM 1532 C CA . ALA B 1 71 ? 9.797 15.453 -4.535 1 97.06 71 ALA B CA 1
ATOM 1533 C C . ALA B 1 71 ? 10.102 14.094 -3.9 1 97.06 71 ALA B C 1
ATOM 1535 O O . ALA B 1 71 ? 9.695 13.828 -2.768 1 97.06 71 ALA B O 1
ATOM 1536 N N . PRO B 1 72 ? 10.805 13.203 -4.609 1 94.44 72 PRO B N 1
ATOM 1537 C CA . PRO B 1 72 ? 11.133 11.891 -4.055 1 94.44 72 PRO B CA 1
ATOM 1538 C C . PRO B 1 72 ? 11.883 11.984 -2.727 1 94.44 72 PRO B C 1
ATOM 1540 O O . PRO B 1 72 ? 11.742 11.109 -1.868 1 94.44 72 PRO B O 1
ATOM 1543 N N . SER B 1 73 ? 12.625 13 -2.502 1 94.56 73 SER B N 1
ATOM 1544 C CA . SER B 1 73 ? 13.516 13.117 -1.354 1 94.56 73 SER B CA 1
ATOM 1545 C C . SER B 1 73 ? 12.734 13.289 -0.057 1 94.56 73 SER B C 1
ATOM 1547 O O . SER B 1 73 ? 13.273 13.086 1.032 1 94.56 73 SER B O 1
ATOM 1549 N N . MET B 1 74 ? 11.523 13.641 -0.177 1 95.06 74 MET B N 1
ATOM 1550 C CA . MET B 1 74 ? 10.781 13.898 1.059 1 95.06 74 MET B CA 1
ATOM 1551 C C . MET B 1 74 ? 10.094 12.625 1.551 1 95.06 74 MET B C 1
ATOM 1553 O O . MET B 1 74 ? 9.602 12.578 2.678 1 95.06 74 MET B O 1
ATOM 1557 N N . LEU B 1 75 ? 10.031 11.594 0.798 1 94.69 75 LEU B N 1
ATOM 1558 C CA . LEU B 1 75 ? 9.188 10.43 1.07 1 94.69 75 LEU B CA 1
ATOM 1559 C C . LEU B 1 75 ? 9.695 9.664 2.287 1 94.69 75 LEU B C 1
ATOM 1561 O O . LEU B 1 75 ? 8.906 9.234 3.127 1 94.69 75 LEU B O 1
ATOM 1565 N N . ALA B 1 76 ? 11.062 9.492 2.32 1 92 76 ALA B N 1
ATOM 1566 C CA . ALA B 1 76 ? 11.617 8.758 3.453 1 92 76 ALA B CA 1
ATOM 1567 C C . ALA B 1 76 ? 11.258 9.43 4.773 1 92 76 ALA B C 1
ATOM 1569 O O . ALA B 1 76 ? 10.859 8.766 5.73 1 92 76 ALA B O 1
ATOM 1570 N N . GLY B 1 77 ? 11.406 10.742 4.797 1 94.19 77 GLY B N 1
ATOM 1571 C CA . GLY B 1 77 ? 11.062 11.484 5.996 1 94.19 77 GLY B CA 1
ATOM 1572 C C . GLY B 1 77 ? 9.586 11.406 6.34 1 94.19 77 GLY B C 1
ATOM 1573 O O . GLY B 1 77 ? 9.219 11.281 7.512 1 94.19 77 GLY B O 1
ATOM 1574 N N . LEU B 1 78 ? 8.75 11.469 5.359 1 96.62 78 LEU B N 1
ATOM 1575 C CA . LEU B 1 78 ? 7.312 11.344 5.551 1 96.62 78 LEU B CA 1
ATOM 1576 C C . LEU B 1 78 ? 6.961 10 6.176 1 96.62 78 LEU B C 1
ATOM 1578 O O . LEU B 1 78 ? 6.23 9.938 7.168 1 96.62 78 LEU B O 1
ATOM 1582 N N . LEU B 1 79 ? 7.473 8.969 5.625 1 95.31 79 LEU B N 1
ATOM 1583 C CA . LEU B 1 79 ? 7.16 7.617 6.082 1 95.31 79 LEU B CA 1
ATOM 1584 C C . LEU B 1 79 ? 7.688 7.391 7.496 1 95.31 79 LEU B C 1
ATOM 1586 O O . LEU B 1 79 ? 7.035 6.73 8.305 1 95.31 79 LEU B O 1
ATOM 1590 N N . ASP B 1 80 ? 8.891 7.949 7.746 1 93.81 80 ASP B N 1
ATOM 1591 C CA . ASP B 1 80 ? 9.422 7.867 9.102 1 93.81 80 ASP B CA 1
ATOM 1592 C C . ASP B 1 80 ? 8.492 8.555 10.094 1 93.81 80 ASP B C 1
ATOM 1594 O O . ASP B 1 80 ? 8.211 8.023 11.172 1 93.81 80 ASP B O 1
ATOM 1598 N N . HIS B 1 81 ? 8.078 9.695 9.656 1 96.25 81 HIS B N 1
ATOM 1599 C CA . HIS B 1 81 ? 7.145 10.445 10.492 1 96.25 81 HIS B CA 1
ATOM 1600 C C . HIS B 1 81 ? 5.879 9.641 10.766 1 96.25 81 HIS B C 1
ATOM 1602 O O . HIS B 1 81 ? 5.441 9.531 11.914 1 96.25 81 HIS B O 1
ATOM 1608 N N . LEU B 1 82 ? 5.309 9.039 9.789 1 97.12 82 LEU B N 1
ATOM 1609 C CA . LEU B 1 82 ? 4.062 8.289 9.914 1 97.12 82 LEU B CA 1
ATOM 1610 C C . LEU B 1 82 ? 4.289 6.984 10.672 1 97.12 82 LEU B C 1
ATOM 1612 O O . LEU B 1 82 ? 3.408 6.523 11.398 1 97.12 82 LEU B O 1
ATOM 1616 N N . HIS B 1 83 ? 5.422 6.43 10.469 1 95.06 83 HIS B N 1
ATOM 1617 C CA . HIS B 1 83 ? 5.762 5.199 11.18 1 95.06 83 HIS B CA 1
ATOM 1618 C C . HIS B 1 83 ? 5.805 5.426 12.688 1 95.06 83 HIS B C 1
ATOM 1620 O O . HIS B 1 83 ? 5.465 4.527 13.461 1 95.06 83 HIS B O 1
ATOM 1626 N N . ARG B 1 84 ? 6.199 6.598 13.07 1 94.94 84 ARG B N 1
ATOM 1627 C CA . ARG B 1 84 ? 6.328 6.91 14.484 1 94.94 84 ARG B CA 1
ATOM 1628 C C . ARG B 1 84 ? 4.988 7.344 15.078 1 94.94 84 ARG B C 1
ATOM 1630 O O . ARG B 1 84 ? 4.84 7.43 16.297 1 94.94 84 ARG B O 1
ATOM 1637 N N . ASP B 1 85 ? 4.043 7.664 14.328 1 97.31 85 ASP B N 1
ATOM 1638 C CA . ASP B 1 85 ? 2.727 8.094 14.797 1 97.31 85 ASP B CA 1
ATOM 1639 C C . ASP B 1 85 ? 1.961 6.926 15.422 1 97.31 85 ASP B C 1
ATOM 1641 O O . ASP B 1 85 ? 1.686 5.93 14.75 1 97.31 85 ASP B O 1
ATOM 1645 N N . VAL B 1 86 ? 1.568 7.078 16.672 1 97.62 86 VAL B N 1
ATOM 1646 C CA . VAL B 1 86 ? 0.971 5.992 17.438 1 97.62 86 VAL B CA 1
ATOM 1647 C C . VAL B 1 86 ? -0.395 5.637 16.844 1 97.62 86 VAL B C 1
ATOM 1649 O O . VAL B 1 86 ? -0.933 4.562 17.125 1 97.62 86 VAL B O 1
ATOM 1652 N N . ASP B 1 87 ? -1.017 6.523 16.062 1 98.19 87 ASP B N 1
ATOM 1653 C CA . ASP B 1 87 ? -2.352 6.293 15.523 1 98.19 87 ASP B CA 1
ATOM 1654 C C . ASP B 1 87 ? -2.281 5.598 14.172 1 98.19 87 ASP B C 1
ATOM 1656 O O . ASP B 1 87 ? -3.307 5.184 13.625 1 98.19 87 ASP B O 1
ATOM 1660 N N . VAL B 1 88 ? -1.081 5.48 13.609 1 97.88 88 VAL B N 1
ATOM 1661 C CA . VAL B 1 88 ? -0.892 4.887 12.289 1 97.88 88 VAL B CA 1
ATOM 1662 C C . VAL B 1 88 ? -0.467 3.426 12.438 1 97.88 88 VAL B C 1
ATOM 1664 O O . VAL B 1 88 ? 0.55 3.131 13.07 1 97.88 88 VAL B O 1
ATOM 1667 N N . VAL B 1 89 ? -1.244 2.543 11.844 1 96.75 89 VAL B N 1
ATOM 1668 C CA . VAL B 1 89 ? -0.917 1.121 11.859 1 96.75 89 VAL B CA 1
ATOM 1669 C C . VAL B 1 89 ? 0.065 0.803 10.734 1 96.75 89 VAL B C 1
ATOM 1671 O O . VAL B 1 89 ? 1.043 0.081 10.945 1 96.75 89 VAL B O 1
ATOM 1674 N N . ARG B 1 90 ? -0.18 1.444 9.586 1 95.12 90 ARG B N 1
ATOM 1675 C CA . ARG B 1 90 ? 0.683 1.142 8.453 1 95.12 90 ARG B CA 1
ATOM 1676 C C . ARG B 1 90 ? 0.575 2.221 7.379 1 95.12 90 ARG B C 1
ATOM 1678 O O . ARG B 1 90 ? -0.514 2.486 6.863 1 95.12 90 ARG B O 1
ATOM 1685 N N . PRO B 1 91 ? 1.646 2.85 7.008 1 96.25 91 PRO B N 1
ATOM 1686 C CA . PRO B 1 91 ? 1.72 3.705 5.82 1 96.25 91 PRO B CA 1
ATOM 1687 C C . PRO B 1 91 ? 2.418 3.023 4.645 1 96.25 91 PRO B C 1
ATOM 1689 O O . PRO B 1 91 ? 3.377 2.273 4.844 1 96.25 91 PRO B O 1
ATOM 1692 N N . THR B 1 92 ? 1.877 3.213 3.426 1 95 92 THR B N 1
ATOM 1693 C CA . THR B 1 92 ? 2.496 2.727 2.197 1 95 92 THR B CA 1
ATOM 1694 C C . THR B 1 92 ? 2.441 3.793 1.106 1 95 92 THR B C 1
ATOM 1696 O O . THR B 1 92 ? 1.372 4.328 0.807 1 95 92 THR B O 1
ATOM 1699 N N . VAL B 1 93 ? 3.609 4.07 0.553 1 95.62 93 VAL B N 1
ATOM 1700 C CA . VAL B 1 93 ? 3.646 5.031 -0.544 1 95.62 93 VAL B CA 1
ATOM 1701 C C . VAL B 1 93 ? 3.984 4.316 -1.85 1 95.62 93 VAL B C 1
ATOM 1703 O O . VAL B 1 93 ? 4.906 3.498 -1.895 1 95.62 93 VAL B O 1
ATOM 1706 N N . LEU B 1 94 ? 3.271 4.66 -2.867 1 93.56 94 LEU B N 1
ATOM 1707 C CA . LEU B 1 94 ? 3.5 4.105 -4.199 1 93.56 94 LEU B CA 1
ATOM 1708 C C . LEU B 1 94 ? 3.707 5.219 -5.223 1 93.56 94 LEU B C 1
ATOM 1710 O O . LEU B 1 94 ? 2.963 6.203 -5.234 1 93.56 94 LEU B O 1
ATOM 1714 N N . LYS B 1 95 ? 4.758 5.062 -5.984 1 92 95 LYS B N 1
ATOM 1715 C CA . LYS B 1 95 ? 4.941 5.965 -7.117 1 92 95 LYS B CA 1
ATOM 1716 C C . LYS B 1 95 ? 3.994 5.613 -8.258 1 92 95 LYS B C 1
ATOM 1718 O O . LYS B 1 95 ? 3.848 4.441 -8.609 1 92 95 LYS B O 1
ATOM 1723 N N . LYS B 1 96 ? 3.248 6.641 -8.766 1 89.25 96 LYS B N 1
ATOM 1724 C CA . LYS B 1 96 ? 2.283 6.402 -9.836 1 89.25 96 LYS B CA 1
ATOM 1725 C C . LYS B 1 96 ? 2.812 6.906 -11.172 1 89.25 96 LYS B C 1
ATOM 1727 O O . LYS B 1 96 ? 3.143 8.086 -11.312 1 89.25 96 LYS B O 1
ATOM 1732 N N . ASP B 1 97 ? 3.318 5.957 -12.031 1 76.94 97 ASP B N 1
ATOM 1733 C CA . ASP B 1 97 ? 3.775 6.371 -13.352 1 76.94 97 ASP B CA 1
ATOM 1734 C C . ASP B 1 97 ? 2.6 6.543 -14.312 1 76.94 97 ASP B C 1
ATOM 1736 O O . ASP B 1 97 ? 1.574 5.875 -14.164 1 76.94 97 ASP B O 1
ATOM 1740 N N . ALA B 1 98 ? 2.617 7.656 -15.016 1 60.5 98 ALA B N 1
ATOM 1741 C CA . ALA B 1 98 ? 1.576 7.926 -16 1 60.5 98 ALA B CA 1
ATOM 1742 C C . ALA B 1 98 ? 1.367 6.727 -16.922 1 60.5 98 ALA B C 1
ATOM 1744 O O . ALA B 1 98 ? 0.247 6.461 -17.359 1 60.5 98 ALA B O 1
ATOM 1745 N N . GLN B 1 99 ? 2.389 6.109 -17.547 1 56.84 99 GLN B N 1
ATOM 1746 C CA . GLN B 1 99 ? 2.223 5.156 -18.641 1 56.84 99 GLN B CA 1
ATOM 1747 C C . GLN B 1 99 ? 2.012 3.742 -18.109 1 56.84 99 GLN B C 1
ATOM 1749 O O . GLN B 1 99 ? 2.922 3.15 -17.531 1 56.84 99 GLN B O 1
ATOM 1754 N N . SER B 1 100 ? 0.925 3.479 -17.5 1 52.78 100 SER B N 1
ATOM 1755 C CA . SER B 1 100 ? 0.699 2.164 -16.891 1 52.78 100 SER B CA 1
ATOM 1756 C C . SER B 1 100 ? 0.66 1.074 -17.969 1 52.78 100 SER B C 1
ATOM 1758 O O . SER B 1 100 ? -0.298 0.987 -18.734 1 52.78 100 SER B O 1
ATOM 1760 N N . SER B 1 101 ? 1.493 0.882 -18.859 1 46.34 101 SER B N 1
ATOM 1761 C CA . SER B 1 101 ? 1.139 -0.116 -19.859 1 46.34 101 SER B CA 1
ATOM 1762 C C . SER B 1 101 ? 1.089 -1.515 -19.25 1 46.34 101 SER B C 1
ATOM 1764 O O . SER B 1 101 ? 1.835 -1.82 -18.312 1 46.34 101 SER B O 1
ATOM 1766 N N . ILE B 1 102 ? 0.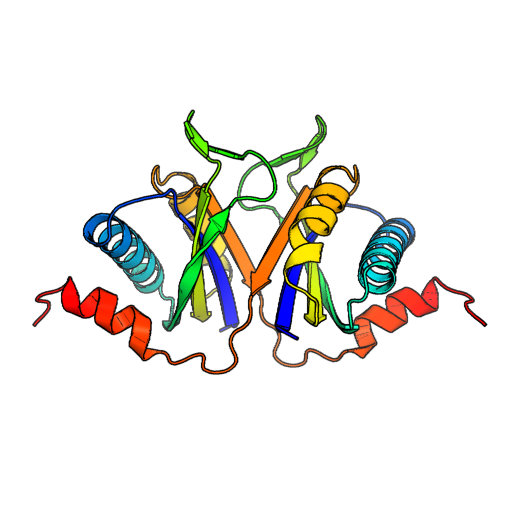017 -2.186 -19.344 1 49.28 102 ILE B N 1
ATOM 1767 C CA . ILE B 1 102 ? -0.259 -3.604 -19.125 1 49.28 102 ILE B CA 1
ATOM 1768 C C . ILE B 1 102 ? 1.028 -4.41 -19.297 1 49.28 102 ILE B C 1
ATOM 1770 O O . ILE B 1 102 ? 1.338 -5.27 -18.469 1 49.28 102 ILE B O 1
ATOM 1774 N N . TRP B 1 103 ? 1.617 -4.266 -20.531 1 46.72 103 TRP B N 1
ATOM 1775 C CA . TRP B 1 103 ? 2.473 -5.148 -21.312 1 46.72 103 TRP B CA 1
ATOM 1776 C C . TRP B 1 103 ? 3.859 -5.262 -20.688 1 46.72 103 TRP B C 1
ATOM 1778 O O . TRP B 1 103 ? 4.59 -6.219 -20.953 1 46.72 103 TRP B O 1
ATOM 1788 N N . THR B 1 104 ? 4.18 -4.27 -20.016 1 51.12 104 THR B N 1
ATOM 1789 C CA . THR B 1 104 ? 5.609 -4.398 -19.734 1 51.12 104 THR B CA 1
ATOM 1790 C C . THR B 1 104 ? 5.883 -5.586 -18.828 1 51.12 104 THR B C 1
ATOM 1792 O O . THR B 1 104 ? 6.848 -6.324 -19.031 1 51.12 104 THR B O 1
ATOM 1795 N N . SER B 1 105 ? 5.062 -5.781 -17.797 1 51.03 105 SER B N 1
ATOM 1796 C CA . SER B 1 105 ? 5.312 -6.859 -16.844 1 51.03 105 SER B CA 1
ATOM 1797 C C . SER B 1 105 ? 5.07 -8.227 -17.469 1 51.03 105 SER B C 1
ATOM 1799 O O . SER B 1 105 ? 5.664 -9.219 -17.062 1 51.03 105 SER B O 1
ATOM 1801 N N . LEU B 1 106 ? 3.98 -8.352 -18.406 1 50.94 106 LEU B N 1
ATOM 1802 C CA . LEU B 1 106 ? 3.77 -9.648 -19.031 1 50.94 106 LEU B CA 1
ATOM 1803 C C . LEU B 1 106 ? 5.008 -10.086 -19.812 1 50.94 106 LEU B C 1
ATOM 1805 O O . LEU B 1 106 ? 5.289 -11.281 -19.922 1 50.94 106 LEU B O 1
ATOM 1809 N N . SER B 1 107 ? 5.59 -9.141 -20.406 1 52.47 107 SER B N 1
ATOM 1810 C CA . SER B 1 107 ? 6.82 -9.555 -21.078 1 52.47 107 SER B CA 1
ATOM 1811 C C . SER B 1 107 ? 7.793 -10.195 -20.094 1 52.47 107 SER B C 1
ATOM 1813 O O . SER B 1 107 ? 8.547 -11.102 -20.453 1 52.47 107 SER B O 1
ATOM 1815 N N . PHE B 1 108 ? 7.699 -9.633 -18.984 1 52.81 108 PHE B N 1
ATOM 1816 C CA . PHE B 1 108 ? 8.492 -10.297 -17.953 1 52.81 108 PHE B CA 1
ATOM 1817 C C . PHE B 1 108 ? 8.008 -11.727 -17.734 1 52.81 108 PHE B C 1
ATOM 1819 O O . PHE B 1 108 ? 8.812 -12.633 -17.516 1 52.81 108 PHE B O 1
ATOM 1826 N N . LEU B 1 109 ? 6.641 -11.852 -17.688 1 54.78 109 LEU B N 1
ATOM 1827 C CA . LEU B 1 109 ? 6.082 -13.188 -17.516 1 54.78 109 LEU B CA 1
ATOM 1828 C C . LEU B 1 109 ? 6.344 -14.047 -18.75 1 54.78 109 LEU B C 1
ATOM 1830 O O . LEU B 1 109 ? 6.477 -15.266 -18.656 1 54.78 109 LEU B O 1
ATOM 1834 N N . GLU B 1 110 ? 6.109 -13.445 -19.875 1 53.44 110 GLU B N 1
ATOM 1835 C CA . GLU B 1 110 ? 6.379 -14.195 -21.109 1 53.44 110 GLU B CA 1
ATOM 1836 C C . GLU B 1 110 ? 7.828 -14.672 -21.156 1 53.44 110 GLU B C 1
ATOM 1838 O O . GLU B 1 110 ? 8.117 -15.742 -21.688 1 53.44 110 GLU B O 1
ATOM 1843 N N . ASP B 1 111 ? 8.648 -13.727 -20.797 1 47.94 111 ASP B N 1
ATOM 1844 C CA . ASP B 1 111 ? 10.008 -14.258 -20.891 1 47.94 111 ASP B CA 1
ATOM 1845 C C . ASP B 1 111 ? 10.195 -15.477 -20 1 47.94 111 ASP B C 1
ATOM 1847 O O . ASP B 1 111 ? 11.18 -16.203 -20.125 1 47.94 111 ASP B O 1
ATOM 1851 N N . VAL B 1 112 ? 9.375 -15.594 -18.984 1 43.56 112 VAL B N 1
ATOM 1852 C CA . VAL B 1 112 ? 9.484 -16.797 -18.156 1 43.56 112 VAL B CA 1
ATOM 1853 C C . VAL B 1 112 ? 8.633 -17.922 -18.766 1 43.56 112 VAL B C 1
ATOM 1855 O O . VAL B 1 112 ? 8.859 -19.094 -18.469 1 43.56 112 VAL B O 1
ATOM 1858 N N . SER B 1 113 ? 7.238 -17.859 -18.891 1 40.94 113 SER B N 1
ATOM 1859 C CA . SER B 1 113 ? 6.473 -19 -19.391 1 40.94 113 SER B CA 1
ATOM 1860 C C . SER B 1 113 ? 6.746 -19.234 -20.859 1 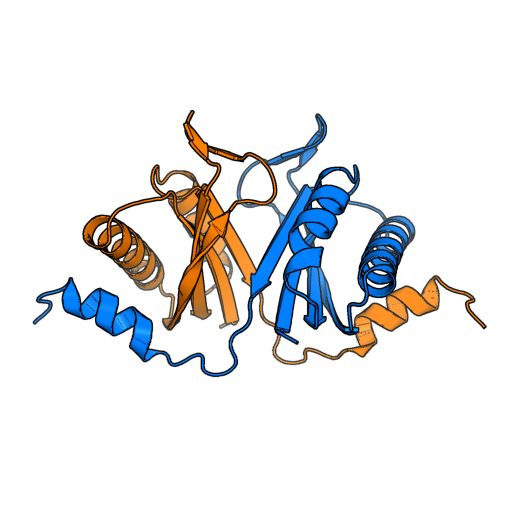40.94 113 SER B C 1
ATOM 1862 O O . SER B 1 113 ? 6.637 -18.328 -21.688 1 40.94 113 SER B O 1
ATOM 1864 N N . PRO B 1 114 ? 7.59 -20.281 -21.281 1 38.59 114 PRO B N 1
ATOM 1865 C CA . PRO B 1 114 ? 7.16 -21 -22.469 1 38.59 114 PRO B CA 1
ATOM 1866 C C . PRO B 1 114 ? 5.664 -21.312 -22.469 1 38.59 114 PRO B C 1
ATOM 1868 O O . PRO B 1 114 ? 5.238 -22.328 -21.922 1 38.59 114 PRO B O 1
ATOM 1871 N N . LEU B 1 115 ? 4.789 -20.609 -22.031 1 33.41 115 LEU B N 1
ATOM 1872 C CA . LEU B 1 115 ? 3.477 -21.25 -22 1 33.41 115 LEU B CA 1
ATOM 1873 C C . LEU B 1 115 ? 3.223 -22.031 -23.281 1 33.41 115 LEU B C 1
ATOM 1875 O O . LEU B 1 115 ? 2.822 -23.203 -23.234 1 33.41 115 LEU B O 1
ATOM 1879 N N . ILE B 1 116 ? 2.201 -21.594 -24.203 1 26.12 116 ILE B N 1
ATOM 1880 C CA . ILE B 1 116 ? 1.995 -22.344 -25.438 1 26.12 116 ILE B CA 1
ATOM 1881 C C . ILE B 1 116 ? 3.223 -22.219 -26.328 1 26.12 116 ILE B C 1
ATOM 1883 O O . ILE B 1 116 ? 3.77 -21.125 -26.484 1 26.12 116 ILE B O 1
#

Nearest PDB structures (foldseek):
  7pnv-assembly1_E  TM=9.579E-01  e=4.007E-16  Mus musculus
  8csr-assembly1_E  TM=9.632E-01  e=6.916E-16  Homo sapiens
  7nql-assembly1_AF  TM=9.510E-01  e=2.471E-15  Sus scrofa
  6nf8-assembly1_F  TM=9.336E-01  e=9.364E-16  Bos taurus
  6ywy-assembly1_FF  TM=8.452E-01  e=3.175E-09  Neurospora crassa

pLDDT: mean 87.08, std 17.88, range [26.12, 98.19]

Radius of gyration: 17.69 Å; Cα contacts (8 Å, |Δi|>4): 426; chains: 2; bounding box: 34×53×47 Å

Secondary structure (DSSP, 8-state):
--EEEEEEEEES--HHHHHHHHHHHHHHHHHTT-EEEEEEEEEEEEEEEEEEETTEEEEEEEEEEEEEE--GGGHHHHHHHHHH-TTEEEEEEEEE-S---THHHHHHHHTT----/--EEEEEEEEPS--HHHHHHHHHHHHHHHHHTT-EEEEEEEEEEEEEEEEEEETTEEEEEEEEEEEEEE--GGGHHHHHHHHHH-TTEEEEEEEEE-S---SHHHHHHHHTT----

Solvent-accessible surface area (backbone atoms only — not comparable to full-atom values): 12811 Å² total; per-residue (Å²): 114,53,38,35,37,37,41,37,30,27,49,78,68,57,69,70,59,47,40,50,54,50,47,52,52,52,48,52,41,43,76,68,65,30,48,78,68,32,36,41,79,71,46,74,43,73,47,66,56,84,40,77,43,93,93,37,79,37,59,46,26,34,34,33,39,37,34,30,32,35,62,76,83,48,48,46,59,49,47,46,52,46,67,66,34,88,60,40,64,44,80,44,78,40,80,53,68,86,79,68,54,44,57,64,36,46,50,50,42,49,75,62,47,82,70,131,117,54,38,33,37,38,42,35,30,25,49,78,65,56,70,71,59,48,41,50,53,52,48,52,52,50,50,51,41,43,76,67,64,29,46,78,67,32,34,41,79,71,46,75,43,74,46,67,57,85,40,76,42,93,92,36,78,37,58,46,26,34,34,34,38,34,34,30,30,34,62,76,82,48,49,47,60,51,49,44,53,47,66,67,34,88,60,40,63,44,79,46,78,41,80,53,67,87,80,70,56,43,58,63,38,47,50,51,43,48,76,62,48,81,69,132

Organism: Oreochromis niloticus (NCBI:txid8128)

InterPro domains:
  IPR000529 Small ribosomal subunit protein bS6 [PF01250] (3-95)
  IPR000529 Small ribosomal subunit protein bS6 [PTHR21011] (1-99)
  IPR000529 Small ribosomal subunit protein bS6 [TIGR00166] (1-97)
  IPR014717 Translation elongation factor EF1B/small ribosomal subunit protein bS6 [G3DSA:3.30.70.60] (1-107)
  IPR035980 Small ribosomal subunit protein bS6 superfamily [SSF54995] (1-97)